Protein 4WJI (pdb70)

Organism: Rhizobium meliloti (strain 1021) (NCBI:txid266834)

Nearest PDB structures (foldseek):
  3ggp-assembly2_D  TM=9.131E-01  e=4.332E-26  Aquifex aeolicus
  2g5c-assembly1_A  TM=8.997E-01  e=2.942E-24  Aquifex aeolicus VF5
  3dzb-assembly1_B  TM=8.693E-01  e=2.334E-20  Streptococcus thermophilus LMG 18311
  3qsg-assembly1_A-2  TM=6.374E-01  e=1.693E-09  Alicyclobacillus acidocaldarius subsp. acidocaldarius DSM 446
  5uax-assembly1_C  TM=5.746E-01  e=1.594E-09  Homo sapiens

Sequence (288 aa):
AQQFQTIALIGIGLIGSSIARDIREKQLAGTIVVTTRSEATLKRAGELGLGDRYTLSAAEAVEGADLVVVSVPVGASGAVAAEIAAHLKPGAIVTDVGSTKGSVIAQQAPHLPKDVHFVPGHPIAGTEHSGPDAGFAGLFRGRWCILTPPAGTDEEAVARLRLFWETLGSVDEDPKHHDKVLAIVVSHLPHIIAYNIVGTADDLETVTESEVIKYSASGFRDFTRLLAASDPTWRDVCLHNKDAILELARFSEDLASSLQRAIRWGDGDKLFDLFTRTRAIRRSIVQAGQDT

Solvent-accessible surface area: 15033 Å² total

Radius of gyration: 21.21 Å; Cα contacts (8 Å, |Δi|>4): 482; chains: 1; bounding box: 57×45×58 Å

Secondary structure (DSSP, 8-state):
--SEEEEEEE--SHHHHHHHHHHHHHT-EEEEEEE-S-HHHHHHHHHHT--SEEES-HHHHTTT-SEEEE-S-GGGHHHHHHHHGGGPPTT-EEEE--S-SHHHHH---SS-TTSEE--EEE----S--SGGG--TTTTTT--EEE-PPTT--HHHHHHHHHHHHHTT--B--HHHHHHHHIIIIIHHHHHHHHHHHHHHT-SSS-HHHHHHTGGGTHHHHHHHTTS----HHHHHHSHHHHH--HHHHHHHHHHHHHHHTT-HHHHHHHHHHTHHHHHHHHHHT---

B-factor: mean 17.08, std 9.8, range [6.4, 84.71]

Structure (mmCIF, N/CA/C/O backbone):
data_4WJI
#
_entry.id   4WJI
#
_cell.length_a   76.409
_cell.length_b   68.891
_cell.length_c   51.097
_cell.angle_alpha   90.000
_cell.angle_beta   94.340
_cell.angle_gamma   90.000
#
_symmetry.space_group_name_H-M   'C 1 2 1'
#
loop_
_entity.id
_entity.type
_entity.pdbx_description
1 polymer 'Putative cyclohexadienyl dehydrogenase and ADH prephenate dehydrogenase'
2 non-polymer 'NADP NICOTINAMIDE-ADENINE-DINUCLEOTIDE PHOSPHATE'
3 non-polymer TYROSINE
4 non-polymer 'MAGNESIUM ION'
5 non-polymer 'CHLORIDE ION'
6 water water
#
loop_
_atom_site.group_PDB
_atom_site.id
_atom_site.type_symbol
_atom_site.label_atom_id
_atom_site.label_alt_id
_atom_site.label_comp_id
_atom_site.label_asym_id
_atom_site.label_entity_id
_atom_site.label_seq_id
_atom_site.pdbx_PDB_ins_code
_atom_site.Cartn_x
_atom_site.Cartn_y
_atom_site.Cartn_z
_atom_site.occupancy
_atom_site.B_iso_or_equiv
_atom_site.auth_seq_id
_atom_site.auth_comp_id
_atom_site.auth_asym_id
_atom_site.auth_atom_id
_atom_site.pdbx_PDB_model_num
ATOM 1 N N . ALA A 1 1 ? 10.473 -22.239 7.273 1.00 45.74 2 ALA A N 1
ATOM 2 C CA . ALA A 1 1 ? 10.883 -21.017 8.062 1.00 37.97 2 ALA A CA 1
ATOM 3 C C . ALA A 1 1 ? 10.773 -19.677 7.305 1.00 24.92 2 ALA A C 1
ATOM 4 O O . ALA A 1 1 ? 10.956 -18.614 7.894 1.00 26.45 2 ALA A O 1
ATOM 6 N N . GLN A 1 2 ? 10.481 -19.726 6.011 1.00 22.11 3 GLN A N 1
ATOM 7 C CA . GLN A 1 2 ? 10.514 -18.526 5.165 1.00 17.61 3 GLN A CA 1
ATOM 8 C C . GLN A 1 2 ? 9.550 -17.411 5.565 1.00 16.28 3 GLN A C 1
ATOM 9 O O . GLN A 1 2 ? 8.359 -17.669 5.759 1.00 22.57 3 GLN A O 1
ATOM 15 N N . GLN A 1 3 ? 10.075 -16.184 5.652 1.00 12.63 4 GLN A N 1
ATOM 16 C CA . GLN A 1 3 ? 9.278 -14.974 5.916 1.00 13.47 4 GLN A CA 1
ATOM 17 C C . GLN A 1 3 ? 9.110 -14.094 4.687 1.00 11.71 4 GLN A C 1
ATOM 18 O O . GLN A 1 3 ? 8.187 -13.297 4.620 1.00 14.59 4 GLN A O 1
ATOM 24 N N . PHE A 1 4 ? 10.016 -14.229 3.718 1.00 10.72 5 PHE A N 1
ATOM 25 C CA . PHE A 1 4 ? 9.945 -13.434 2.500 1.00 11.33 5 PHE A CA 1
ATOM 26 C C . PHE A 1 4 ? 10.348 -14.326 1.354 1.00 10.90 5 PHE A C 1
ATOM 27 O O . PHE A 1 4 ? 11.321 -15.055 1.455 1.00 12.03 5 PHE A O 1
ATOM 35 N N . GLN A 1 5 ? 9.668 -14.237 0.212 1.00 10.15 6 GLN A N 1
ATOM 36 C CA . GLN A 1 5 ? 10.064 -15.088 -0.915 1.00 10.26 6 GLN A CA 1
ATOM 37 C C . GLN A 1 5 ? 11.404 -14.626 -1.457 1.00 9.33 6 GLN A C 1
ATOM 38 O O . GLN A 1 5 ? 12.261 -15.451 -1.727 1.00 11.64 6 GLN A O 1
ATOM 44 N N . THR A 1 6 ? 11.615 -13.313 -1.599 1.00 9.82 7 THR A N 1
ATOM 45 C CA . THR A 1 6 ? 12.874 -12.801 -2.120 1.00 9.83 7 THR A CA 1
ATOM 46 C C . THR A 1 6 ? 13.302 -11.587 -1.277 1.00 8.86 7 THR A C 1
ATOM 47 O O . THR A 1 6 ? 12.509 -10.655 -1.049 1.00 9.65 7 THR A O 1
ATOM 51 N N . ILE A 1 7 ? 14.533 -11.640 -0.780 1.00 8.27 8 ILE A N 1
ATOM 52 C CA . ILE A 1 7 ? 15.159 -10.546 -0.047 1.00 7.74 8 ILE A CA 1
ATOM 53 C C . ILE A 1 7 ? 16.338 -10.055 -0.856 1.00 8.52 8 ILE A C 1
ATOM 54 O O . ILE A 1 7 ? 17.212 -10.849 -1.177 1.00 9.98 8 ILE A O 1
ATOM 59 N N . ALA A 1 8 ? 16.337 -8.741 -1.177 1.00 8.10 9 ALA A N 1
ATOM 60 C CA . ALA A 1 8 ? 17.457 -8.120 -1.878 1.00 7.62 9 ALA A CA 1
ATOM 61 C C . ALA A 1 8 ? 18.280 -7.313 -0.876 1.00 8.08 9 ALA A C 1
ATOM 62 O O . ALA A 1 8 ? 17.732 -6.468 -0.133 1.00 9.30 9 ALA A O 1
ATOM 64 N N . LEU A 1 9 ? 19.592 -7.591 -0.850 1.00 6.83 10 LEU A N 1
ATOM 65 C CA . LEU A 1 9 ? 20.514 -6.904 0.056 1.00 7.57 10 LEU A CA 1
ATOM 66 C C . LEU A 1 9 ? 21.334 -5.973 -0.776 1.00 8.10 10 LEU A C 1
ATOM 67 O O . LEU A 1 9 ? 22.110 -6.417 -1.630 1.00 9.60 10 LEU A O 1
ATOM 72 N N . ILE A 1 10 ? 21.143 -4.670 -0.540 1.00 7.09 11 ILE A N 1
ATOM 73 C CA . ILE A 1 10 ? 21.932 -3.648 -1.259 1.00 6.40 11 ILE A CA 1
ATOM 74 C C . ILE A 1 10 ? 22.996 -3.141 -0.294 1.00 8.16 11 ILE A C 1
ATOM 75 O O . ILE A 1 10 ? 22.685 -2.446 0.688 1.00 9.29 11 ILE A O 1
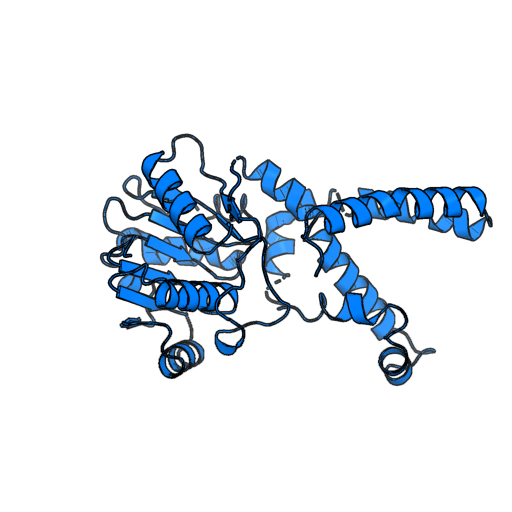ATOM 80 N N . GLY A 1 11 ? 24.250 -3.522 -0.540 1.00 8.76 12 GLY A N 1
ATOM 81 C CA . GLY A 1 11 ? 25.302 -3.334 0.438 1.00 8.22 12 GLY A CA 1
ATOM 82 C C . GLY A 1 11 ? 25.533 -4.642 1.200 1.00 9.32 12 GLY A C 1
ATOM 83 O O . GLY A 1 11 ? 24.584 -5.264 1.686 1.00 9.39 12 GLY A O 1
ATOM 84 N N . ILE A 1 12 ? 26.779 -5.073 1.262 1.00 8.81 13 ILE A N 1
ATOM 85 C CA . ILE A 1 12 ? 27.120 -6.404 1.739 1.00 8.92 13 ILE A CA 1
ATOM 86 C C . ILE A 1 12 ? 28.412 -6.345 2.563 1.00 9.39 13 ILE A C 1
ATOM 87 O O . ILE A 1 12 ? 29.219 -7.267 2.564 1.00 10.45 13 ILE A O 1
ATOM 92 N N . GLY A 1 13 ? 28.564 -5.266 3.344 1.00 8.40 14 GLY A N 1
ATOM 93 C CA . GLY A 1 13 ? 29.661 -5.167 4.271 1.00 8.90 14 GLY A CA 1
ATOM 94 C C . GLY A 1 13 ? 29.340 -5.830 5.619 1.00 9.21 14 GLY A C 1
ATOM 95 O O . GLY A 1 13 ? 28.665 -6.859 5.674 1.00 9.29 14 GLY A O 1
ATOM 96 N N . LEU A 1 14 ? 29.807 -5.219 6.716 1.00 8.10 15 LEU A N 1
ATOM 97 C CA . LEU A 1 14 ? 29.594 -5.841 8.030 1.00 8.15 15 LEU A CA 1
ATOM 98 C C . LEU A 1 14 ? 28.120 -6.163 8.261 1.00 8.92 15 LEU A C 1
ATOM 99 O O . LEU A 1 14 ? 27.738 -7.290 8.627 1.00 8.79 15 LEU A O 1
ATOM 104 N N . ILE A 1 15 ? 27.288 -5.136 8.124 1.00 8.15 16 ILE A N 1
ATOM 105 C CA . ILE A 1 15 ? 25.858 -5.317 8.473 1.00 7.96 16 ILE A CA 1
ATOM 106 C C . ILE A 1 15 ? 25.114 -6.138 7.437 1.00 8.57 16 ILE A C 1
ATOM 107 O O . ILE A 1 15 ? 24.426 -7.092 7.779 1.00 8.63 16 ILE A O 1
ATOM 112 N N . GLY A 1 16 ? 25.240 -5.740 6.182 1.00 8.08 17 GLY A N 1
ATOM 113 C CA . GLY A 1 16 ? 24.559 -6.514 5.141 1.00 7.22 17 GLY A CA 1
ATOM 114 C C . GLY A 1 16 ? 24.965 -7.977 5.089 1.00 7.25 17 GLY A C 1
ATOM 115 O O . GLY A 1 16 ? 24.107 -8.882 4.921 1.00 8.19 17 GLY A O 1
ATOM 116 N N . SER A 1 17 ? 26.250 -8.242 5.277 1.00 7.11 18 SER A N 1
ATOM 117 C CA . SER A 1 17 ? 26.706 -9.640 5.245 1.00 6.91 18 SER A CA 1
ATOM 118 C C . SER A 1 17 ? 26.329 -10.442 6.497 1.00 7.72 18 SER A C 1
ATOM 119 O O . SER A 1 17 ? 26.231 -11.681 6.448 1.00 8.31 18 SER A O 1
ATOM 122 N N . SER A 1 18 ? 26.203 -9.753 7.632 1.00 8.06 19 SER A N 1
ATOM 123 C CA . SER A 1 18 ? 25.735 -10.393 8.849 1.00 7.74 19 SER A CA 1
ATOM 124 C C . SER A 1 18 ? 24.258 -10.774 8.695 1.00 7.58 19 SER A C 1
ATOM 125 O O . SER A 1 18 ? 23.816 -11.877 9.077 1.00 8.76 19 SER A O 1
ATOM 128 N N . ILE A 1 19 ? 23.494 -9.861 8.100 1.00 8.04 20 ILE A N 1
ATOM 129 C CA . ILE A 1 19 ? 22.074 -10.148 7.794 1.00 7.45 20 ILE A CA 1
ATOM 130 C C . ILE A 1 19 ? 21.991 -11.322 6.812 1.00 7.91 20 ILE A C 1
ATOM 131 O O . ILE A 1 19 ? 21.227 -12.261 7.019 1.00 9.13 20 ILE A O 1
ATOM 136 N N . ALA A 1 20 ? 22.816 -11.307 5.781 1.00 8.58 21 ALA A N 1
ATOM 137 C CA . ALA A 1 20 ? 22.815 -12.422 4.835 1.00 7.73 21 ALA A CA 1
ATOM 138 C C . ALA A 1 20 ? 23.067 -13.783 5.510 1.00 8.53 21 ALA A C 1
ATOM 139 O O . ALA A 1 20 ? 22.372 -14.749 5.242 1.00 9.22 21 ALA A O 1
ATOM 141 N N . ARG A 1 21 ? 24.044 -13.825 6.417 1.00 9.27 22 ARG A N 1
ATOM 142 C CA . ARG A 1 21 ? 24.387 -15.070 7.083 1.00 8.73 22 ARG A CA 1
ATOM 143 C C . ARG A 1 21 ? 23.242 -15.523 7.988 1.00 9.55 22 ARG A C 1
ATOM 144 O O . ARG A 1 21 ? 22.956 -16.726 8.042 1.00 11.46 22 ARG A O 1
ATOM 152 N N . ASP A 1 22 ? 22.598 -14.597 8.676 1.00 9.33 23 ASP A N 1
ATOM 153 C CA . ASP A 1 22 ? 21.461 -14.954 9.522 1.00 10.44 23 ASP A CA 1
ATOM 154 C C . ASP A 1 22 ? 20.253 -15.458 8.711 1.00 10.89 23 ASP A C 1
ATOM 155 O O . ASP A 1 22 ? 19.562 -16.409 9.137 1.00 12.53 23 ASP A O 1
ATOM 160 N N . ILE A 1 23 ? 19.976 -14.813 7.578 1.00 10.47 24 ILE A N 1
ATOM 161 C CA . ILE A 1 23 ? 18.911 -15.268 6.707 1.00 10.38 24 ILE A CA 1
ATOM 162 C C . ILE A 1 23 ? 19.174 -16.691 6.275 1.00 11.68 24 ILE A C 1
ATOM 163 O O . ILE A 1 23 ? 18.252 -17.519 6.301 1.00 14.63 24 ILE A O 1
ATOM 168 N N . ARG A 1 24 ? 20.401 -16.998 5.881 1.00 11.76 25 ARG A N 1
ATOM 169 C CA . ARG A 1 24 ? 20.752 -18.366 5.469 1.00 13.31 25 ARG A CA 1
ATOM 170 C C . ARG A 1 24 ? 20.607 -19.373 6.636 1.00 13.11 25 ARG A C 1
ATOM 171 O O . ARG A 1 24 ? 20.032 -20.426 6.453 1.00 18.63 25 ARG A O 1
ATOM 179 N N . GLU A 1 25 ? 21.086 -19.021 7.801 1.00 12.79 26 GLU A N 1
ATOM 180 C CA . GLU A 1 25 ? 21.034 -19.891 8.985 1.00 13.35 26 GLU A CA 1
ATOM 181 C C . GLU A 1 25 ? 19.607 -20.174 9.486 1.00 14.97 26 GLU A C 1
ATOM 182 O O . GLU A 1 25 ? 19.315 -21.267 9.923 1.00 20.89 26 GLU A O 1
ATOM 185 N N . LYS A 1 26 ? 18.735 -19.192 9.384 1.00 15.96 27 LYS A N 1
ATOM 186 C CA . LYS A 1 26 ? 17.352 -19.304 9.816 1.00 16.82 27 LYS A CA 1
ATOM 187 C C . LYS A 1 26 ? 16.373 -19.632 8.699 1.00 21.44 27 LYS A C 1
ATOM 188 O O . LYS A 1 26 ? 15.186 -19.736 8.968 1.00 23.28 27 LYS A O 1
ATOM 192 N N . GLN A 1 27 ? 16.862 -19.797 7.468 1.00 15.36 28 GLN A N 1
ATOM 193 C CA . GLN A 1 27 ? 16.046 -20.095 6.301 1.00 18.70 28 GLN A CA 1
ATOM 194 C C . GLN A 1 27 ? 14.910 -19.127 6.094 1.00 18.12 28 GLN A C 1
ATOM 195 O O . GLN A 1 27 ? 13.801 -19.530 5.831 1.00 18.95 28 GLN A O 1
ATOM 201 N N . LEU A 1 28 ? 15.205 -17.831 6.189 1.00 12.94 29 LEU A N 1
ATOM 202 C CA . LEU A 1 28 ? 14.171 -16.839 6.182 1.00 14.44 29 LEU A CA 1
ATOM 203 C C . LEU A 1 28 ? 13.743 -16.374 4.806 1.00 13.02 29 LEU A C 1
ATOM 204 O O . LEU A 1 28 ? 12.744 -15.735 4.700 1.00 13.61 29 LEU A O 1
ATOM 209 N N . ALA A 1 29 ? 14.515 -16.685 3.782 1.00 11.54 30 ALA A N 1
ATOM 210 C CA . ALA A 1 29 ? 14.217 -16.238 2.413 1.00 10.79 30 ALA A CA 1
ATOM 211 C C . ALA A 1 29 ? 14.121 -17.398 1.447 1.00 12.74 30 ALA A C 1
ATOM 212 O O . ALA A 1 29 ? 14.891 -18.351 1.526 1.00 14.42 30 ALA A O 1
ATOM 214 N N . GLY A 1 30 ? 13.206 -17.296 0.498 1.00 10.25 31 GLY A N 1
ATOM 215 C CA . GLY A 1 30 ? 13.258 -18.201 -0.630 1.00 11.90 31 GLY A CA 1
ATOM 216 C C . GLY A 1 30 ? 14.556 -18.017 -1.415 1.00 12.93 31 GLY A C 1
ATOM 217 O O . GLY A 1 30 ? 15.254 -18.970 -1.718 1.00 14.25 31 GLY A O 1
ATOM 218 N N . THR A 1 31 ? 14.854 -16.765 -1.747 1.00 12.33 32 THR A N 1
ATOM 219 C CA . THR A 1 31 ? 16.023 -16.364 -2.559 1.00 12.09 32 THR A CA 1
ATOM 220 C C . THR A 1 31 ? 16.636 -15.138 -1.900 1.00 12.31 32 THR A C 1
ATOM 221 O O . THR A 1 31 ? 15.909 -14.175 -1.564 1.00 12.58 32 THR A O 1
ATOM 225 N N . ILE A 1 32 ? 17.965 -15.147 -1.805 1.00 11.17 33 ILE A N 1
ATOM 226 C CA . ILE A 1 32 ? 18.714 -13.977 -1.392 1.00 9.89 33 ILE A CA 1
ATOM 227 C C . ILE A 1 32 ? 19.418 -13.391 -2.613 1.00 9.61 33 ILE A C 1
ATOM 228 O O . ILE A 1 32 ? 20.141 -14.099 -3.326 1.00 11.72 33 ILE A O 1
ATOM 233 N N . VAL A 1 33 ? 19.146 -12.102 -2.891 1.00 8.91 34 VAL A N 1
ATOM 234 C CA . VAL A 1 33 ? 19.809 -11.409 -3.993 1.00 8.69 34 VAL A CA 1
ATOM 235 C C . VAL A 1 33 ? 20.791 -10.451 -3.383 1.00 8.43 34 VAL A C 1
ATOM 236 O O . VAL A 1 33 ? 20.404 -9.661 -2.524 1.00 12.13 34 VAL A O 1
ATOM 240 N N . VAL A 1 34 ? 22.039 -10.476 -3.849 1.00 8.62 35 VAL A N 1
ATOM 241 C CA . VAL A 1 34 ? 23.096 -9.597 -3.320 1.00 9.94 35 VAL A CA 1
ATOM 242 C C . VAL A 1 34 ? 23.550 -8.634 -4.399 1.00 10.25 35 VAL A C 1
ATOM 243 O O . VAL A 1 34 ? 23.862 -9.049 -5.555 1.00 10.40 35 VAL A O 1
ATOM 247 N N . THR A 1 35 ? 23.620 -7.365 -4.010 1.00 9.35 36 THR A N 1
ATOM 248 C CA . THR A 1 35 ? 24.226 -6.357 -4.856 1.00 9.23 36 THR A CA 1
ATOM 249 C C . THR A 1 35 ? 25.118 -5.455 -4.034 1.00 10.89 36 THR A C 1
ATOM 250 O O . THR A 1 35 ? 24.868 -5.236 -2.838 1.00 10.59 36 THR A O 1
ATOM 254 N N . THR A 1 36 ? 26.166 -4.954 -4.677 1.00 10.38 37 THR A N 1
ATOM 255 C CA . THR A 1 36 ? 27.064 -3.983 -4.081 1.00 11.77 37 THR A CA 1
ATOM 256 C C . THR A 1 36 ? 27.699 -3.215 -5.238 1.00 15.05 37 THR A C 1
ATOM 257 O O . THR A 1 36 ? 27.661 -3.703 -6.397 1.00 15.37 37 THR A O 1
ATOM 261 N N . ARG A 1 37 ? 28.306 -2.064 -4.950 1.00 16.22 38 ARG A N 1
ATOM 262 C CA . ARG A 1 37 ? 28.718 -1.254 -6.085 1.00 20.47 38 ARG A CA 1
ATOM 263 C C . ARG A 1 37 ? 29.946 -1.797 -6.794 1.00 18.19 38 ARG A C 1
ATOM 264 O O . ARG A 1 37 ? 30.015 -1.702 -8.009 1.00 22.50 38 ARG A O 1
ATOM 272 N N . SER A 1 38 ? 30.885 -2.415 -6.069 1.00 15.13 39 SER A N 1
ATOM 273 C CA . SER A 1 38 ? 32.109 -2.847 -6.717 1.00 13.82 39 SER A CA 1
ATOM 274 C C . SER A 1 38 ? 32.175 -4.319 -7.104 1.00 15.91 39 SER A C 1
ATOM 275 O O . SER A 1 38 ? 31.637 -5.199 -6.412 1.00 15.59 39 SER A O 1
ATOM 278 N N . GLU A 1 39 ? 32.900 -4.590 -8.206 1.00 17.43 40 GLU A N 1
ATOM 279 C CA . GLU A 1 39 ? 33.099 -5.971 -8.653 1.00 17.95 40 GLU A CA 1
ATOM 280 C C . GLU A 1 39 ? 33.877 -6.751 -7.576 1.00 18.69 40 GLU A C 1
ATOM 281 O O . GLU A 1 39 ? 33.589 -7.930 -7.308 1.00 17.48 40 GLU A O 1
ATOM 287 N N . ALA A 1 40 ? 34.849 -6.096 -6.940 1.00 17.44 41 ALA A N 1
ATOM 288 C CA . ALA A 1 40 ? 35.682 -6.778 -5.955 1.00 18.09 41 ALA A CA 1
ATOM 289 C C . ALA A 1 40 ? 34.836 -7.284 -4.773 1.00 14.81 41 ALA A C 1
ATOM 290 O O . ALA A 1 40 ? 34.949 -8.443 -4.327 1.00 15.52 41 ALA A O 1
ATOM 292 N N . THR A 1 41 ? 33.970 -6.416 -4.256 1.00 12.57 42 THR A N 1
ATOM 293 C CA . THR A 1 41 ? 33.155 -6.838 -3.120 1.00 12.33 42 THR A CA 1
ATOM 294 C C . THR A 1 41 ? 32.133 -7.862 -3.542 1.00 11.09 42 THR A C 1
ATOM 295 O O . THR A 1 41 ? 31.854 -8.798 -2.814 1.00 13.10 42 THR A O 1
ATOM 299 N N . LEU A 1 42 ? 31.589 -7.712 -4.737 1.00 13.36 43 LEU A N 1
ATOM 300 C CA . LEU A 1 42 ? 30.599 -8.697 -5.194 1.00 13.34 43 LEU A CA 1
ATOM 301 C C . LEU A 1 42 ? 31.228 -10.091 -5.354 1.00 13.42 43 LEU A C 1
ATOM 302 O O . LEU A 1 42 ? 30.593 -11.092 -4.999 1.00 14.45 43 LEU A O 1
ATOM 307 N N . LYS A 1 43 ? 32.455 -10.137 -5.878 1.00 13.92 44 LYS A N 1
ATOM 308 C CA . LYS A 1 43 ? 33.166 -11.389 -6.014 1.00 16.16 44 LYS A CA 1
ATOM 309 C C . LYS A 1 43 ? 33.414 -12.047 -4.659 1.00 15.47 44 LYS A C 1
ATOM 310 O O . LYS A 1 43 ? 33.279 -13.258 -4.519 1.00 16.66 44 LYS A O 1
ATOM 314 N N . ARG A 1 44 ? 33.811 -11.248 -3.674 1.00 13.82 45 ARG A N 1
ATOM 315 C CA . ARG A 1 44 ? 34.010 -11.774 -2.346 1.00 15.61 45 ARG A CA 1
ATOM 316 C C . ARG A 1 44 ? 32.723 -12.343 -1.807 1.00 15.12 45 ARG A C 1
ATOM 317 O O . ARG A 1 44 ? 32.724 -13.415 -1.195 1.00 15.03 45 ARG A O 1
ATOM 325 N N . ALA A 1 45 ? 31.626 -11.612 -1.959 1.00 14.12 46 ALA A N 1
ATOM 326 C CA . ALA A 1 45 ? 30.341 -12.126 -1.481 1.00 13.71 46 ALA A CA 1
ATOM 327 C C . ALA A 1 45 ? 30.009 -13.441 -2.155 1.00 14.60 46 ALA A C 1
ATOM 328 O O . ALA A 1 45 ? 29.536 -14.349 -1.498 1.00 15.29 46 ALA A O 1
ATOM 330 N N . GLY A 1 46 ? 30.349 -13.589 -3.426 1.00 13.75 47 GLY A N 1
ATOM 331 C CA . GLY A 1 46 ? 30.097 -14.846 -4.142 1.00 14.67 47 GLY A CA 1
ATOM 332 C C . GLY A 1 46 ? 30.941 -16.009 -3.636 1.00 15.13 47 GLY A C 1
ATOM 333 O O . GLY A 1 46 ? 30.430 -17.134 -3.441 1.00 18.17 47 GLY A O 1
ATOM 334 N N . GLU A 1 47 ? 32.215 -15.740 -3.358 1.00 16.19 48 GLU A N 1
ATOM 335 C CA . GLU A 1 47 ? 33.112 -16.771 -2.832 1.00 16.26 48 GLU A CA 1
ATOM 336 C C . GLU A 1 47 ? 32.671 -17.207 -1.439 1.00 17.13 48 GLU A C 1
ATOM 337 O O . GLU A 1 47 ? 32.814 -18.368 -1.086 1.00 20.25 48 GLU A O 1
ATOM 343 N N . LEU A 1 48 ? 32.106 -16.274 -0.665 1.00 14.84 49 LEU A N 1
ATOM 344 C CA . LEU A 1 48 ? 31.594 -16.556 0.668 1.00 14.14 49 LEU A CA 1
ATOM 345 C C . LEU A 1 48 ? 30.196 -17.242 0.640 1.00 15.02 49 LEU A C 1
ATOM 346 O O . LEU A 1 48 ? 29.724 -17.695 1.678 1.00 19.90 49 LEU A O 1
ATOM 351 N N . GLY A 1 49 ? 29.551 -17.285 -0.515 1.00 14.35 50 GLY A N 1
ATOM 352 C CA . GLY A 1 49 ? 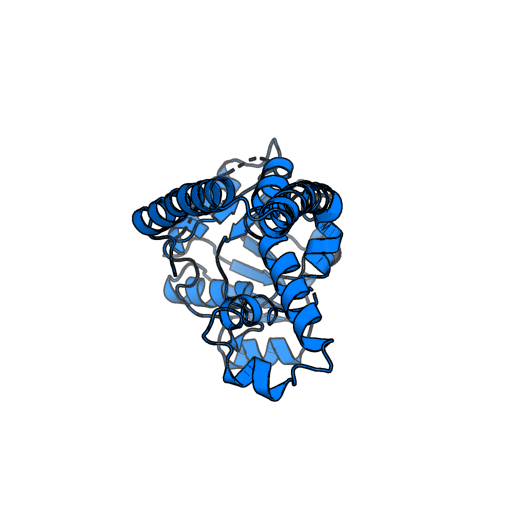28.219 -17.878 -0.635 1.00 17.69 50 GLY A CA 1
ATOM 353 C C . GLY A 1 49 ? 27.104 -17.110 0.060 1.00 15.84 50 GLY A C 1
ATOM 354 O O . GLY A 1 49 ? 26.202 -17.702 0.643 1.00 17.95 50 GLY A O 1
ATOM 355 N N . LEU A 1 50 ? 27.198 -15.780 0.046 1.00 11.82 51 LEU A N 1
ATOM 356 C CA . LEU A 1 50 ? 26.262 -14.958 0.796 1.00 10.75 51 LEU A CA 1
ATOM 357 C C . LEU A 1 50 ? 24.887 -14.822 0.132 1.00 11.57 51 LEU A C 1
ATOM 358 O O . LEU A 1 50 ? 23.905 -14.544 0.818 1.00 13.62 51 LEU A O 1
ATOM 363 N N . GLY A 1 51 ? 24.842 -15.006 -1.179 1.00 11.59 52 GLY A N 1
ATOM 364 C CA . GLY A 1 51 ? 23.592 -14.905 -1.935 1.00 12.20 52 GLY A CA 1
ATOM 365 C C . GLY A 1 51 ? 23.297 -16.084 -2.806 1.00 12.57 52 GLY A C 1
ATOM 366 O O . GLY A 1 51 ? 24.099 -17.028 -2.893 1.00 15.35 52 GLY A O 1
ATOM 367 N N . ASP A 1 52 ? 22.119 -16.025 -3.412 1.00 11.84 53 ASP A N 1
ATOM 368 C CA . ASP A 1 52 ? 21.713 -16.994 -4.429 1.00 12.78 53 ASP A CA 1
ATOM 369 C C . ASP A 1 52 ? 21.843 -16.390 -5.811 1.00 14.74 53 ASP A C 1
ATOM 370 O O . ASP A 1 52 ? 22.192 -17.089 -6.767 1.00 18.29 53 ASP A O 1
ATOM 375 N N . ARG A 1 53 ? 21.592 -15.093 -5.916 1.00 13.61 54 ARG A N 1
ATOM 376 C CA . ARG A 1 53 ? 21.729 -14.357 -7.163 1.00 14.81 54 ARG A CA 1
ATOM 377 C C . ARG A 1 53 ? 22.562 -13.123 -6.863 1.00 12.09 54 ARG A C 1
ATOM 378 O O . ARG A 1 53 ? 22.470 -12.560 -5.804 1.00 13.05 54 ARG A O 1
ATOM 382 N N . TYR A 1 54 ? 23.411 -12.729 -7.803 1.00 11.39 55 TYR A N 1
ATOM 383 C CA . TYR A 1 54 ? 24.280 -11.585 -7.623 1.00 11.89 55 TYR A CA 1
ATOM 384 C C . TYR A 1 54 ? 24.207 -10.629 -8.790 1.00 14.14 55 TYR A C 1
ATOM 385 O O . TYR A 1 54 ? 24.099 -11.072 -9.918 1.00 16.17 55 TYR A O 1
ATOM 394 N N . THR A 1 55 ? 24.304 -9.337 -8.531 1.00 11.09 56 THR A N 1
ATOM 395 C CA . THR A 1 55 ? 24.328 -8.347 -9.609 1.00 12.86 56 THR A CA 1
ATOM 396 C C . THR A 1 55 ? 24.979 -7.092 -9.191 1.00 12.22 56 THR A C 1
ATOM 397 O O . THR A 1 55 ? 24.968 -6.745 -8.008 1.00 12.41 56 THR A O 1
ATOM 401 N N . LEU A 1 56 ? 25.589 -6.408 -10.156 1.00 11.76 57 LEU A N 1
ATOM 402 C CA . LEU A 1 56 ? 26.123 -5.080 -9.939 1.00 12.77 57 LEU A CA 1
ATOM 403 C C . LEU A 1 56 ? 25.076 -3.965 -9.993 1.00 14.56 57 LEU A C 1
ATOM 404 O O . LEU A 1 56 ? 25.363 -2.817 -9.599 1.00 15.97 57 LEU A O 1
ATOM 409 N N . SER A 1 57 ? 23.876 -4.286 -10.460 1.00 14.63 58 SER A N 1
ATOM 410 C CA . SER A 1 57 ? 22.838 -3.317 -10.611 1.00 14.46 58 SER A CA 1
ATOM 411 C C . SER A 1 57 ? 21.833 -3.415 -9.493 1.00 14.71 58 SER A C 1
ATOM 412 O O . SER A 1 57 ? 21.076 -4.400 -9.421 1.00 14.48 58 SER A O 1
ATOM 415 N N . ALA A 1 58 ? 21.762 -2.383 -8.645 1.00 13.12 59 ALA A N 1
ATOM 416 C CA . ALA A 1 58 ? 20.714 -2.343 -7.618 1.00 11.10 59 ALA A CA 1
ATOM 417 C C . ALA A 1 58 ? 19.296 -2.329 -8.241 1.00 11.66 59 ALA A C 1
ATOM 418 O O . ALA A 1 58 ? 18.378 -2.938 -7.712 1.00 12.51 59 ALA A O 1
ATOM 420 N N . ALA A 1 59 ? 19.137 -1.657 -9.383 1.00 14.37 60 ALA A N 1
ATOM 421 C CA . ALA A 1 59 ? 17.854 -1.650 -10.066 1.00 13.13 60 ALA A CA 1
ATOM 422 C C . ALA A 1 59 ? 17.431 -3.082 -10.415 1.00 12.78 60 ALA A C 1
ATOM 423 O O . ALA A 1 59 ? 16.282 -3.471 -10.155 1.00 17.08 60 ALA A O 1
ATOM 425 N N . GLU A 1 60 ? 18.338 -3.862 -11.005 1.00 12.59 61 GLU A N 1
ATOM 426 C CA . GLU A 1 60 ? 18.024 -5.263 -11.296 1.00 14.43 61 GLU A CA 1
ATOM 427 C C . GLU A 1 60 ? 17.775 -6.080 -10.027 1.00 11.73 61 GLU A C 1
ATOM 428 O O . GLU A 1 60 ? 16.881 -6.934 -9.986 1.00 15.19 61 GLU A O 1
ATOM 434 N N . ALA A 1 61 ? 18.550 -5.796 -8.985 1.00 11.07 62 ALA A N 1
ATOM 435 C CA . ALA A 1 61 ? 18.475 -6.596 -7.756 1.00 12.19 62 ALA A CA 1
ATOM 436 C C . ALA A 1 61 ? 17.106 -6.586 -7.097 1.00 10.20 62 ALA A C 1
ATOM 437 O O . ALA A 1 61 ? 16.705 -7.580 -6.442 1.00 11.48 62 ALA A O 1
ATOM 439 N N . VAL A 1 62 ? 16.444 -5.440 -7.187 1.00 9.68 63 VAL A N 1
ATOM 440 C CA . VAL A 1 62 ? 15.169 -5.287 -6.516 1.00 9.59 63 VAL A CA 1
ATOM 441 C C . VAL A 1 62 ? 13.981 -5.817 -7.306 1.00 9.89 63 VAL A C 1
ATOM 442 O O . VAL A 1 62 ? 12.881 -5.855 -6.781 1.00 10.47 63 VAL A O 1
ATOM 446 N N . GLU A 1 63 ? 14.181 -6.226 -8.550 1.00 11.16 64 GLU A N 1
ATOM 447 C CA . GLU A 1 63 ? 13.048 -6.662 -9.378 1.00 11.10 64 GLU A CA 1
ATOM 448 C C . GLU A 1 63 ? 12.359 -7.883 -8.741 1.00 12.30 64 GLU A C 1
ATOM 449 O O . GLU A 1 63 ? 12.995 -8.888 -8.475 1.00 15.28 64 GLU A O 1
ATOM 455 N N . GLY A 1 64 ? 11.099 -7.727 -8.346 1.00 12.21 65 GLY A N 1
ATOM 456 C CA . GLY A 1 64 ? 10.362 -8.809 -7.678 1.00 14.91 65 GLY A CA 1
ATOM 457 C C . GLY A 1 64 ? 10.665 -9.081 -6.232 1.00 14.66 65 GLY A C 1
ATOM 458 O O . GLY A 1 64 ? 10.166 -10.032 -5.650 1.00 21.09 65 GLY A O 1
ATOM 459 N N . ALA A 1 65 ? 11.489 -8.240 -5.610 1.00 10.67 66 ALA A N 1
ATOM 460 C CA . ALA A 1 65 ? 11.870 -8.445 -4.211 1.00 10.33 66 ALA A CA 1
ATOM 461 C C . ALA A 1 65 ? 10.779 -8.003 -3.236 1.00 10.14 66 ALA A C 1
ATOM 462 O O . ALA A 1 65 ? 10.191 -6.934 -3.382 1.00 11.92 66 ALA A O 1
ATOM 464 N N . ASP A 1 66 ? 10.516 -8.841 -2.257 1.00 9.30 67 ASP A N 1
ATOM 465 C CA . ASP A 1 66 ? 9.519 -8.570 -1.228 1.00 8.94 67 ASP A CA 1
ATOM 466 C C . ASP A 1 66 ? 10.081 -7.682 -0.134 1.00 8.84 67 ASP A C 1
ATOM 467 O O . ASP A 1 66 ? 9.349 -6.846 0.426 1.00 10.50 67 ASP A O 1
ATOM 472 N N . LEU A 1 67 ? 11.377 -7.855 0.188 1.00 8.32 68 LEU A N 1
ATOM 473 C CA . LEU A 1 67 ? 12.073 -7.036 1.192 1.00 7.90 68 LEU A CA 1
ATOM 474 C C . LEU A 1 67 ? 13.400 -6.586 0.548 1.00 8.28 68 LEU A C 1
ATOM 475 O O . LEU A 1 67 ? 14.107 -7.399 -0.059 1.00 9.44 68 LEU A O 1
ATOM 480 N N . VAL A 1 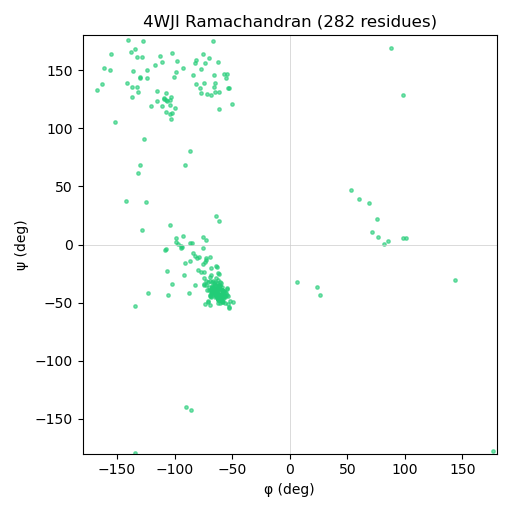68 ? 13.690 -5.280 0.653 1.00 8.08 69 VAL A N 1
ATOM 481 C CA . VAL A 1 68 ? 14.932 -4.688 0.184 1.00 7.93 69 VAL A CA 1
ATOM 482 C C . VAL A 1 68 ? 15.600 -4.043 1.379 1.00 7.67 69 VAL A C 1
ATOM 483 O O . VAL A 1 68 ? 14.985 -3.199 2.062 1.00 9.56 69 VAL A O 1
ATOM 487 N N . VAL A 1 69 ? 16.816 -4.516 1.706 1.00 7.04 70 VAL A N 1
ATOM 488 C CA . VAL A 1 69 ? 17.544 -3.986 2.869 1.00 7.51 70 VAL A CA 1
ATOM 489 C C . VAL A 1 69 ? 18.737 -3.213 2.340 1.00 7.78 70 VAL A C 1
ATOM 490 O O . VAL A 1 69 ? 19.633 -3.788 1.694 1.00 8.51 70 VAL A O 1
ATOM 494 N N . VAL A 1 70 ? 18.767 -1.924 2.663 1.00 8.31 71 VAL A N 1
ATOM 495 C CA . VAL A 1 70 ? 19.834 -1.028 2.224 1.00 7.37 71 VAL A CA 1
ATOM 496 C C . VAL A 1 70 ? 20.839 -0.862 3.391 1.00 9.62 71 VAL A C 1
ATOM 497 O O . VAL A 1 70 ? 20.460 -0.367 4.448 1.00 9.11 71 VAL A O 1
ATOM 501 N N . SER A 1 71 ? 22.081 -1.295 3.174 1.00 7.69 72 SER A N 1
ATOM 502 C CA . SER A 1 71 ? 23.165 -1.305 4.191 1.00 8.19 72 SER A CA 1
ATOM 503 C C . SER A 1 71 ? 24.424 -0.658 3.623 1.00 9.12 72 SER A C 1
ATOM 504 O O . SER A 1 71 ? 25.427 -1.303 3.402 1.00 9.99 72 SER A O 1
ATOM 507 N N . VAL A 1 72 ? 24.334 0.646 3.403 1.00 9.52 73 VAL A N 1
ATOM 508 C CA . VAL A 1 72 ? 25.394 1.479 2.805 1.00 8.66 73 VAL A CA 1
ATOM 509 C C . VAL A 1 72 ? 25.654 2.693 3.713 1.00 8.58 73 VAL A C 1
ATOM 510 O O . VAL A 1 72 ? 24.813 3.023 4.553 1.00 9.86 73 VA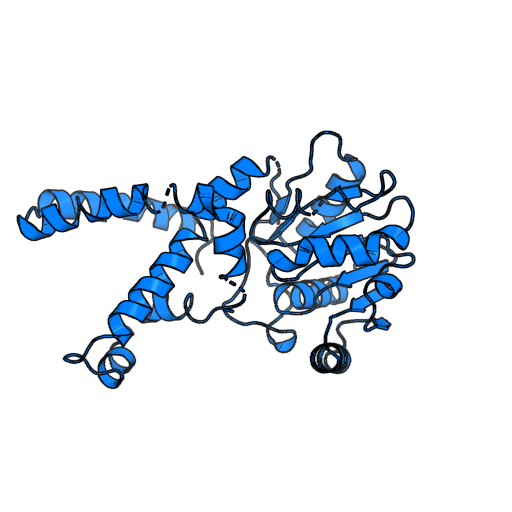L A O 1
ATOM 514 N N . PRO A 1 73 ? 26.799 3.373 3.574 1.00 9.46 74 PRO A N 1
ATOM 515 C CA . PRO A 1 73 ? 26.998 4.587 4.377 1.00 8.88 74 PRO A CA 1
ATOM 516 C C . PRO A 1 73 ? 25.848 5.579 4.157 1.00 7.94 74 PRO A C 1
ATOM 517 O O . PRO A 1 73 ? 25.287 5.658 3.042 1.00 9.50 74 PRO A O 1
ATOM 521 N N . VAL A 1 74 ? 25.457 6.276 5.234 1.00 8.60 75 VAL A N 1
ATOM 522 C CA . VAL A 1 74 ? 24.190 6.996 5.152 1.00 8.80 75 VAL A CA 1
ATOM 523 C C . VAL A 1 74 ? 24.134 8.073 4.086 1.00 10.16 75 VAL A C 1
ATOM 524 O O . VAL A 1 74 ? 23.041 8.406 3.577 1.00 12.61 75 VAL A O 1
ATOM 528 N N . GLY A 1 75 ? 25.274 8.619 3.712 1.00 9.11 76 GLY A N 1
ATOM 529 C CA . GLY A 1 75 ? 25.272 9.626 2.659 1.00 12.16 76 GLY A CA 1
ATOM 530 C C . GLY A 1 75 ? 24.948 9.103 1.278 1.00 11.32 76 GLY A C 1
ATOM 531 O O . GLY A 1 75 ? 24.694 9.889 0.358 1.00 12.77 76 GLY A O 1
ATOM 532 N N . ALA A 1 76 ? 24.928 7.782 1.125 1.00 9.64 77 ALA A N 1
ATOM 533 C CA . ALA A 1 76 ? 24.590 7.112 -0.150 1.00 9.36 77 ALA A CA 1
ATOM 534 C C . ALA A 1 76 ? 23.122 6.719 -0.276 1.00 10.20 77 ALA A C 1
ATOM 535 O O . ALA A 1 76 ? 22.684 6.186 -1.304 1.00 11.82 77 ALA A O 1
ATOM 537 N N . SER A 1 77 ? 22.358 6.960 0.781 1.00 10.45 78 SER A N 1
ATOM 538 C CA . SER A 1 77 ? 20.995 6.463 0.835 1.00 12.24 78 SER A CA 1
ATOM 539 C C . SER A 1 77 ? 20.120 6.993 -0.293 1.00 10.11 78 SER A C 1
ATOM 540 O O . SER A 1 77 ? 19.318 6.233 -0.912 1.00 11.18 78 SER A O 1
ATOM 543 N N . GLY A 1 78 ? 20.208 8.288 -0.527 1.00 12.30 79 GLY A N 1
ATOM 544 C CA . GLY A 1 78 ? 19.398 8.903 -1.583 1.00 12.79 79 GLY A CA 1
ATOM 545 C C . GLY A 1 78 ? 19.702 8.357 -2.945 1.00 11.77 79 GLY A C 1
ATOM 546 O O . GLY A 1 78 ? 18.784 8.142 -3.748 1.00 12.61 79 GLY A O 1
ATOM 547 N N . ALA A 1 79 ? 20.985 8.182 -3.243 1.00 11.38 80 ALA A N 1
ATOM 548 C CA . ALA A 1 79 ? 21.368 7.675 -4.549 1.00 12.30 80 ALA A CA 1
ATOM 549 C C . ALA A 1 79 ? 20.818 6.256 -4.762 1.00 10.98 80 ALA A C 1
ATOM 550 O O . ALA A 1 79 ? 20.390 5.904 -5.847 1.00 12.41 80 ALA A O 1
ATOM 552 N N . VAL A 1 80 ? 20.862 5.435 -3.715 1.00 9.48 81 VAL A N 1
ATOM 553 C CA . VAL A 1 80 ? 20.262 4.104 -3.822 1.00 9.57 81 VAL A CA 1
ATOM 554 C C . VAL A 1 80 ? 18.761 4.168 -4.086 1.00 9.96 81 VAL A C 1
ATOM 555 O O . VAL A 1 80 ? 18.248 3.468 -4.957 1.00 10.41 81 VAL A O 1
ATOM 559 N N . ALA A 1 81 ? 18.048 4.998 -3.336 1.00 9.49 82 ALA A N 1
ATOM 560 C CA . ALA A 1 81 ? 16.601 5.123 -3.481 1.00 10.31 82 ALA A CA 1
ATOM 561 C C . ALA A 1 81 ? 16.288 5.583 -4.929 1.00 9.92 82 ALA A C 1
ATOM 562 O O . ALA A 1 81 ? 15.375 5.064 -5.542 1.00 10.61 82 ALA A O 1
ATOM 564 N N . ALA A 1 82 ? 17.039 6.538 -5.453 1.00 9.90 83 ALA A N 1
ATOM 565 C CA . ALA A 1 82 ? 16.782 7.031 -6.783 1.00 11.19 83 ALA A CA 1
ATOM 566 C C . ALA A 1 82 ? 16.982 5.916 -7.815 1.00 11.23 83 ALA A C 1
ATOM 567 O O . ALA A 1 82 ? 16.229 5.832 -8.789 1.00 14.75 83 ALA A O 1
ATOM 569 N N . GLU A 1 83 ? 17.998 5.066 -7.630 1.00 11.87 84 GLU A N 1
ATOM 570 C CA . GLU A 1 83 ? 18.298 4.023 -8.638 1.00 12.81 84 GLU A CA 1
ATOM 571 C C . GLU A 1 83 ? 17.251 2.922 -8.607 1.00 12.82 84 GLU A C 1
ATOM 572 O O . GLU A 1 83 ? 16.873 2.364 -9.635 1.00 14.93 84 GLU A O 1
ATOM 578 N N . ILE A 1 84 ? 16.733 2.597 -7.429 1.00 10.10 85 ILE A N 1
ATOM 579 C CA . ILE A 1 84 ? 15.810 1.432 -7.339 1.00 10.27 85 ILE A CA 1
ATOM 580 C C . ILE A 1 84 ? 14.324 1.773 -7.522 1.00 11.16 85 ILE A C 1
ATOM 581 O O . ILE A 1 84 ? 13.510 0.912 -7.767 1.00 11.17 85 ILE A O 1
ATOM 586 N N . ALA A 1 85 ? 13.976 3.060 -7.411 1.00 11.07 86 ALA A N 1
ATOM 587 C CA . ALA A 1 85 ? 12.583 3.450 -7.260 1.00 12.42 86 ALA A CA 1
ATOM 588 C C . ALA A 1 85 ? 11.655 2.850 -8.317 1.00 11.93 86 ALA A C 1
ATOM 589 O O . ALA A 1 85 ? 10.580 2.347 -7.984 1.00 13.33 86 ALA A O 1
ATOM 591 N N . ALA A 1 86 ? 12.067 2.972 -9.580 1.00 11.51 87 ALA A N 1
ATOM 592 C CA . ALA A 1 86 ? 11.240 2.563 -10.713 1.00 14.11 87 ALA A CA 1
ATOM 593 C C . ALA A 1 86 ? 11.108 1.048 -10.890 1.00 13.67 87 ALA A C 1
ATOM 594 O O . ALA A 1 86 ? 10.291 0.587 -11.689 1.00 17.09 87 ALA A O 1
ATOM 596 N N . HIS A 1 87 ? 11.927 0.311 -10.157 1.00 11.39 88 HIS A N 1
ATOM 597 C CA . HIS A 1 87 ? 12.062 -1.118 -10.296 1.00 11.10 88 HIS A CA 1
ATOM 598 C C . HIS A 1 87 ? 11.474 -1.929 -9.165 1.00 9.88 88 HIS A C 1
ATOM 599 O O . HIS A 1 87 ? 11.388 -3.166 -9.253 1.00 11.46 88 HIS A O 1
ATOM 606 N N . LEU A 1 88 ? 10.998 -1.252 -8.142 1.00 9.30 89 LEU A N 1
ATOM 607 C CA . LEU A 1 88 ? 10.347 -1.918 -7.019 1.00 9.57 89 LEU A CA 1
ATOM 608 C C . LEU A 1 88 ? 8.949 -2.408 -7.374 1.00 9.95 89 LEU A C 1
ATOM 609 O O . LEU A 1 88 ? 8.186 -1.677 -8.010 1.00 13.22 89 LEU A O 1
ATOM 614 N N . LYS A 1 89 ? 8.591 -3.602 -6.916 1.00 11.50 90 LYS A N 1
ATOM 615 C CA . LYS A 1 89 ? 7.235 -4.066 -7.201 1.00 13.35 90 LYS A CA 1
ATOM 616 C C . LYS A 1 89 ? 6.250 -3.456 -6.189 1.00 11.70 90 LYS A C 1
ATOM 617 O O . LYS A 1 89 ? 6.635 -3.078 -5.094 1.00 13.38 90 LYS A O 1
ATOM 623 N N . PRO A 1 90 ? 4.964 -3.360 -6.577 1.00 15.17 91 PRO A N 1
ATOM 624 C CA . PRO A 1 90 ? 3.963 -2.930 -5.620 1.00 15.39 91 PRO A CA 1
ATOM 625 C C . PRO A 1 90 ? 3.985 -3.761 -4.363 1.00 12.94 91 PRO A C 1
ATOM 626 O O . PRO A 1 90 ? 4.062 -5.008 -4.445 1.00 14.79 91 PRO A O 1
ATOM 630 N N . GLY A 1 91 ? 3.929 -3.076 -3.209 1.00 13.62 92 GLY A N 1
ATOM 631 C CA . GLY A 1 91 ? 3.886 -3.755 -1.904 1.00 14.05 92 GLY A CA 1
ATOM 632 C C . GLY A 1 91 ? 5.253 -4.206 -1.375 1.00 12.73 92 GLY A C 1
ATOM 633 O O . GLY A 1 91 ? 5.322 -4.807 -0.311 1.00 13.49 92 GLY A O 1
ATOM 634 N N . ALA A 1 92 ? 6.335 -3.941 -2.135 1.00 10.23 93 ALA A N 1
ATOM 635 C CA . ALA A 1 92 ? 7.687 -4.197 -1.602 1.00 9.76 93 ALA A CA 1
ATOM 636 C C . ALA A 1 92 ? 7.877 -3.413 -0.302 1.00 10.84 93 ALA A C 1
ATOM 637 O O . ALA A 1 92 ? 7.369 -2.287 -0.157 1.00 12.11 93 ALA A O 1
ATOM 639 N N . ILE A 1 93 ? 8.645 -3.997 0.614 1.00 10.80 94 ILE A N 1
ATOM 640 C CA . ILE A 1 93 ? 9.067 -3.296 1.828 1.00 10.58 94 ILE A CA 1
ATOM 641 C C . ILE A 1 93 ? 10.534 -2.909 1.639 1.00 10.00 94 ILE A C 1
ATOM 642 O O . ILE A 1 93 ? 11.377 -3.747 1.330 1.00 10.09 94 ILE A O 1
ATOM 647 N N . VAL A 1 94 ? 10.810 -1.609 1.791 1.00 9.31 95 VAL A N 1
ATOM 648 C CA . VAL A 1 94 ? 12.154 -1.084 1.733 1.00 8.63 95 VAL A CA 1
ATOM 649 C C . VAL A 1 94 ? 12.567 -0.659 3.119 1.00 7.93 95 VAL A C 1
ATOM 650 O O . VAL A 1 94 ? 11.846 0.090 3.786 1.00 9.75 95 VAL A O 1
ATOM 654 N N . THR A 1 95 ? 13.719 -1.170 3.581 1.00 8.50 96 THR A N 1
ATOM 655 C CA . THR A 1 95 ? 14.242 -0.819 4.901 1.00 8.63 96 THR A CA 1
ATOM 656 C C . THR A 1 95 ? 15.733 -0.515 4.768 1.00 8.56 96 THR A C 1
ATOM 657 O O . THR A 1 95 ? 16.356 -0.703 3.735 1.00 10.37 96 THR A O 1
ATOM 661 N N . ASP A 1 96 ? 16.266 0.043 5.807 1.00 11.56 97 ASP A N 1
ATOM 662 C CA . ASP A 1 96 ? 17.660 0.337 5.872 1.00 11.32 97 ASP A CA 1
ATOM 663 C C . ASP A 1 96 ? 18.164 0.031 7.254 1.00 14.20 97 ASP A C 1
ATOM 664 O O . ASP A 1 96 ? 17.446 -0.440 8.183 1.00 15.26 97 ASP A O 1
ATOM 669 N N . VAL A 1 97 ? 19.439 0.192 7.407 1.00 9.46 98 VAL A N 1
ATOM 670 C CA . VAL A 1 97 ? 20.086 -0.070 8.702 1.00 8.99 98 VAL A CA 1
ATOM 671 C C . VAL A 1 97 ? 20.956 1.114 9.181 1.00 9.01 98 VAL A C 1
ATOM 672 O O . VAL A 1 97 ? 21.785 0.955 10.062 1.00 10.40 98 VAL A O 1
ATOM 676 N N . GLY A 1 98 ? 20.824 2.268 8.551 1.00 8.55 99 GLY A N 1
ATOM 677 C CA . GLY A 1 98 ? 21.668 3.430 8.823 1.00 8.16 99 GLY A CA 1
ATOM 678 C C . GLY A 1 98 ? 21.723 3.896 10.274 1.00 8.50 99 GLY A C 1
ATOM 679 O O . GLY A 1 98 ? 20.738 3.815 11.035 1.00 10.33 99 GLY A O 1
ATOM 680 N N . SER A 1 99 ? 22.898 4.410 10.658 1.00 9.63 100 SER A N 1
ATOM 681 C CA . SER A 1 99 ? 23.162 4.887 11.983 1.00 11.21 100 SER A CA 1
ATOM 682 C C . SER A 1 99 ? 22.491 6.226 12.343 1.00 9.91 100 SER A C 1
ATOM 683 O O . SER A 1 99 ? 22.500 6.641 13.507 1.00 11.38 100 SER A O 1
ATOM 686 N N . THR A 1 100 ? 22.014 6.921 11.322 1.00 10.93 101 THR A N 1
ATOM 687 C CA . THR A 1 100 ? 21.151 8.093 11.404 1.00 10.46 101 THR A CA 1
ATOM 688 C C . THR A 1 100 ? 19.813 7.748 10.735 1.00 11.16 101 THR A C 1
ATOM 689 O O . THR A 1 100 ? 19.759 6.869 9.876 1.00 13.02 101 THR A O 1
ATOM 693 N N . LYS A 1 101 ? 18.737 8.428 11.133 1.00 9.37 102 LYS A N 1
ATOM 694 C CA . LYS A 1 101 ? 17.424 8.128 10.534 1.00 10.74 102 LYS A CA 1
ATOM 695 C C . LYS A 1 101 ? 16.742 9.336 9.876 1.00 10.23 102 LYS A C 1
ATOM 696 O O . LYS A 1 101 ? 16.097 9.200 8.857 1.00 11.94 102 LYS A O 1
ATOM 702 N N . GLY A 1 102 ? 16.801 10.517 10.504 1.00 10.36 103 GLY A N 1
ATOM 703 C CA . GLY A 1 102 ? 16.122 11.688 9.932 1.00 11.35 103 GLY A CA 1
ATOM 704 C C . GLY A 1 102 ? 16.608 11.980 8.537 1.00 10.03 103 GLY A C 1
ATOM 705 O O . GLY A 1 102 ? 15.819 12.241 7.605 1.00 11.88 103 GLY A O 1
ATOM 706 N N . SER A 1 103 ? 17.921 11.943 8.373 1.00 10.72 104 SER A N 1
ATOM 707 C CA . SER A 1 103 ? 18.539 12.193 7.085 1.00 11.77 104 SER A CA 1
ATOM 708 C C . SER A 1 103 ? 18.175 11.153 6.054 1.00 11.11 104 SER A C 1
ATOM 709 O O . SER A 1 103 ? 17.899 11.481 4.891 1.00 12.93 104 SER A O 1
ATOM 712 N N . VAL A 1 104 ? 18.194 9.894 6.477 1.00 10.74 105 VAL A N 1
ATOM 713 C CA . VAL A 1 104 ? 17.907 8.811 5.568 1.00 11.80 105 VAL A CA 1
ATOM 714 C C . VAL A 1 104 ? 16.478 8.923 5.062 1.00 10.31 105 VAL A C 1
ATOM 715 O O . VAL A 1 104 ? 16.211 8.763 3.846 1.00 11.17 105 VAL A O 1
ATOM 719 N N . ILE A 1 105 ? 15.534 9.181 5.960 1.00 10.03 106 ILE A N 1
ATOM 720 C CA . ILE A 1 105 ? 14.150 9.346 5.543 1.00 9.54 106 ILE A CA 1
ATOM 721 C C . ILE A 1 105 ? 14.011 10.518 4.536 1.00 9.91 106 ILE A C 1
ATOM 722 O O . ILE A 1 105 ? 13.371 10.373 3.493 1.00 10.48 106 ILE A O 1
ATOM 727 N N . ALA A 1 106 ? 14.614 11.645 4.853 1.00 9.72 107 ALA A N 1
ATOM 728 C CA . ALA A 1 106 ? 14.523 12.798 3.963 1.00 9.77 107 ALA A CA 1
ATOM 729 C C . ALA A 1 106 ? 15.124 12.569 2.589 1.00 10.70 107 ALA A C 1
ATOM 730 O O . ALA A 1 106 ? 14.631 13.128 1.597 1.00 11.45 107 ALA A O 1
ATOM 732 N N . GLN A 1 107 ? 16.199 11.800 2.540 1.00 10.21 108 GLN A N 1
ATOM 733 C CA A GLN A 1 107 ? 16.921 11.522 1.291 0.50 10.51 108 GLN A CA 1
ATOM 734 C CA B GLN A 1 107 ? 16.843 11.610 1.259 0.50 10.20 108 GLN A CA 1
ATOM 735 C C . GLN A 1 107 ? 16.225 10.469 0.446 1.00 11.04 108 GLN A C 1
ATOM 736 O O . GLN A 1 107 ? 16.291 10.524 -0.786 1.00 13.05 108 GLN A O 1
ATOM 755 N N . ALA A 1 109 ? 12.754 9.035 0.952 1.00 9.99 110 ALA A N 1
ATOM 756 C CA . ALA A 1 109 ? 11.318 9.063 0.737 1.00 10.62 110 ALA A CA 1
ATOM 757 C C . ALA A 1 109 ? 10.866 9.825 -0.517 1.00 11.59 110 ALA A C 1
ATOM 758 O O . ALA A 1 109 ? 9.931 9.356 -1.197 1.00 15.25 110 ALA A O 1
ATOM 760 N N . PRO A 1 110 ? 11.526 10.935 -0.893 1.00 11.46 111 PRO A N 1
ATOM 761 C CA . PRO A 1 110 ? 11.052 11.615 -2.094 1.00 12.92 111 PRO A CA 1
ATOM 762 C C . PRO A 1 110 ? 11.157 10.806 -3.382 1.00 13.25 111 PRO A C 1
ATOM 763 O O . PRO A 1 110 ? 10.480 11.115 -4.367 1.00 17.40 111 PRO A O 1
ATOM 767 N N . HIS A 1 111 ? 11.989 9.782 -3.386 1.00 12.88 112 HIS A N 1
ATOM 768 C CA . HIS A 1 111 ? 12.177 8.941 -4.573 1.00 12.52 112 HIS A CA 1
ATOM 769 C C . HIS A 1 111 ? 11.270 7.746 -4.595 1.00 13.97 112 HIS A C 1
ATOM 770 O O . HIS A 1 111 ? 10.982 7.219 -5.657 1.00 16.63 112 HIS A O 1
ATOM 777 N N . LEU A 1 112 ? 10.844 7.278 -3.418 1.00 13.88 113 LEU A N 1
ATOM 778 C CA . LEU A 1 112 ? 10.166 6.003 -3.364 1.00 15.45 113 LEU A CA 1
ATOM 779 C C . LEU A 1 112 ? 8.679 6.169 -3.746 1.00 16.77 113 LEU A C 1
ATOM 780 O O . LEU A 1 112 ? 8.005 7.145 -3.335 1.00 21.30 113 LEU A O 1
ATOM 785 N N . PRO A 1 113 ? 8.155 5.238 -4.544 1.00 16.61 114 PRO A N 1
ATOM 786 C CA . PRO A 1 113 ? 6.740 5.365 -4.958 1.00 17.58 114 PRO A CA 1
ATOM 787 C C . PRO A 1 113 ? 5.706 5.121 -3.823 1.00 16.19 114 PRO A C 1
ATOM 788 O O . PRO A 1 113 ? 6.029 4.487 -2.827 1.00 16.35 114 PRO A O 1
ATOM 792 N N . LYS A 1 114 ? 4.466 5.595 -4.018 1.00 17.86 115 LYS A N 1
ATOM 793 C CA . LYS A 1 114 ? 3.380 5.462 -3.028 1.00 18.18 115 LYS A CA 1
ATOM 794 C C . LYS A 1 114 ? 3.024 4.004 -2.752 1.00 16.40 115 LYS A C 1
ATOM 795 O O . LYS A 1 114 ? 2.466 3.694 -1.702 1.00 20.07 115 LYS A O 1
ATOM 797 N N . ASP A 1 115 ? 3.306 3.122 -3.714 1.00 15.84 116 ASP A N 1
ATOM 798 C CA . ASP A 1 115 ? 2.922 1.709 -3.578 1.00 16.28 116 ASP A CA 1
ATOM 799 C C . ASP A 1 115 ? 3.908 0.827 -2.845 1.00 14.09 116 ASP A C 1
ATOM 800 O O . ASP A 1 115 ? 3.687 -0.384 -2.732 1.00 15.75 116 ASP A O 1
ATOM 805 N N . VAL A 1 116 ? 5.006 1.395 -2.364 1.00 11.50 117 VAL A N 1
ATOM 806 C CA . VAL A 1 116 ? 5.934 0.593 -1.557 1.00 12.18 117 VAL A CA 1
ATOM 807 C C . VAL A 1 116 ? 5.910 1.060 -0.121 1.00 11.27 117 VAL A C 1
ATOM 808 O O . VAL A 1 116 ? 5.485 2.184 0.169 1.00 15.08 117 VAL A O 1
ATOM 812 N N . HIS A 1 117 ? 6.309 0.169 0.782 1.00 10.88 118 HIS A N 1
ATOM 813 C CA . HIS A 1 117 ? 6.315 0.472 2.212 1.00 11.87 118 HIS A CA 1
ATOM 814 C C . HIS A 1 117 ? 7.735 0.747 2.715 1.00 11.52 118 HIS A C 1
ATOM 815 O O . HIS A 1 117 ? 8.604 -0.120 2.700 1.00 15.25 118 HIS A O 1
ATOM 822 N N . PHE A 1 118 ? 7.957 1.923 3.242 1.00 9.66 119 PHE A N 1
ATOM 823 C CA . PHE A 1 118 ? 9.297 2.351 3.689 1.00 8.94 119 PHE A CA 1
ATOM 824 C C . PHE A 1 118 ? 9.331 2.283 5.203 1.00 9.28 119 PHE A C 1
ATOM 825 O O . PHE A 1 118 ? 8.650 3.099 5.867 1.00 11.79 119 PHE A O 1
ATOM 833 N N . VAL A 1 119 ? 10.118 1.356 5.748 1.00 9.55 120 VAL A N 1
ATOM 834 C CA . VAL A 1 119 ? 10.204 1.144 7.199 1.00 10.74 120 VAL A CA 1
ATOM 835 C C . VAL A 1 119 ? 11.655 1.208 7.618 1.00 11.02 120 VAL A C 1
ATOM 836 O O . VAL A 1 119 ? 12.352 0.211 7.548 1.00 11.73 120 VAL A O 1
ATOM 840 N N . PRO A 1 120 ? 12.131 2.385 7.978 1.00 11.29 121 PRO A N 1
ATOM 841 C CA . PRO A 1 120 ? 13.538 2.568 8.331 1.00 12.78 121 PRO A CA 1
ATOM 842 C C . PRO A 1 120 ? 13.907 1.818 9.607 1.00 13.21 121 PRO A C 1
ATOM 843 O O . PRO A 1 120 ? 13.113 1.722 10.483 1.00 11.72 121 PRO A O 1
ATOM 847 N N . GLY A 1 121 ? 15.120 1.311 9.680 1.00 12.18 122 GLY A N 1
ATOM 848 C CA . GLY A 1 121 ? 15.569 0.547 10.808 1.00 15.72 122 GLY A CA 1
ATOM 849 C C . GLY A 1 121 ? 16.988 0.945 11.190 1.00 13.59 122 GLY A C 1
ATOM 850 O O . GLY A 1 121 ? 17.711 1.660 10.469 1.00 13.57 122 GLY A O 1
ATOM 851 N N . HIS A 1 122 ? 17.341 0.509 12.373 1.00 8.92 123 HIS A N 1
ATOM 852 C CA . HIS A 1 122 ? 18.707 0.632 12.870 1.00 7.93 123 HIS A CA 1
ATOM 853 C C . HIS A 1 122 ? 19.043 -0.484 13.861 1.00 8.33 123 HIS A C 1
ATOM 854 O O . HIS A 1 122 ? 18.606 -0.417 14.964 1.00 8.80 123 HIS A O 1
ATOM 861 N N . PRO A 1 123 ? 19.845 -1.478 13.467 1.00 7.77 124 PRO A N 1
ATOM 862 C CA . PRO A 1 123 ? 20.268 -2.460 14.461 1.00 7.72 124 PRO A CA 1
ATOM 863 C C . PRO A 1 123 ? 21.386 -1.867 15.357 1.00 8.10 124 PRO A C 1
ATOM 864 O O . PRO A 1 123 ? 22.393 -1.367 14.859 1.00 8.59 124 PRO A O 1
ATOM 868 N N . ILE A 1 124 ? 21.200 -2.004 16.677 1.00 7.88 125 ILE A N 1
ATOM 869 C CA . ILE A 1 124 ? 22.123 -1.434 17.679 1.00 8.38 125 ILE A CA 1
ATOM 870 C C . ILE A 1 124 ? 23.157 -2.495 17.981 1.00 9.81 125 ILE A C 1
ATOM 871 O O . ILE A 1 124 ? 23.196 -3.065 19.061 1.00 11.01 125 ILE A O 1
ATOM 876 N N . ALA A 1 125 ? 24.006 -2.774 16.987 1.00 8.74 126 ALA A N 1
ATOM 877 C CA . ALA A 1 125 ? 24.914 -3.913 17.054 1.00 9.47 126 ALA A CA 1
ATOM 878 C C . ALA A 1 125 ? 25.992 -3.698 16.004 1.00 9.10 126 ALA A C 1
ATOM 879 O O . ALA A 1 125 ? 25.704 -3.334 14.874 1.00 10.17 126 ALA A O 1
ATOM 881 N N . GLY A 1 126 ? 27.242 -3.985 16.342 1.00 10.63 127 GLY A N 1
ATOM 882 C CA . GLY A 1 126 ? 28.312 -3.933 15.357 1.00 8.40 127 GLY A CA 1
ATOM 883 C C . GLY A 1 126 ? 29.664 -4.207 15.964 1.00 10.48 127 GLY A C 1
ATOM 884 O O . GLY A 1 126 ? 29.768 -4.579 17.097 1.00 13.04 127 GLY A O 1
ATOM 885 N N . THR A 1 127 ? 30.684 -4.117 15.114 1.00 10.39 128 THR A N 1
ATOM 886 C CA . THR A 1 127 ? 32.069 -4.261 15.522 1.00 10.32 128 THR A CA 1
ATOM 887 C C . THR A 1 127 ? 32.821 -3.118 14.839 1.00 11.99 128 THR A C 1
ATOM 888 O O . THR A 1 127 ? 32.216 -2.317 14.112 1.00 11.08 128 THR A O 1
ATOM 892 N N . GLU A 1 128 ? 34.135 -3.031 15.043 1.00 10.33 129 GLU A N 1
ATOM 893 C CA . GLU A 1 128 ? 34.916 -2.019 14.330 1.00 9.60 129 GLU A CA 1
ATOM 894 C C . GLU A 1 128 ? 35.387 -2.411 12.938 1.00 11.76 129 GLU A C 1
ATOM 895 O O . GLU A 1 128 ? 36.069 -1.611 12.257 1.00 14.33 129 GLU A O 1
ATOM 901 N N . HIS A 1 129 ? 35.023 -3.615 12.517 1.00 9.95 130 HIS A N 1
ATOM 902 C CA . HIS A 1 129 ? 35.488 -4.140 11.231 1.00 10.79 130 HIS A CA 1
ATOM 903 C C . HIS A 1 129 ? 34.434 -3.942 10.131 1.00 10.82 130 HIS A C 1
ATOM 904 O O . HIS A 1 129 ? 33.254 -3.764 10.418 1.00 13.26 130 HIS A O 1
ATOM 911 N N . SER A 1 130 ? 34.908 -3.961 8.889 1.00 11.30 131 SER A N 1
ATOM 912 C CA . SER A 1 130 ? 34.081 -3.661 7.719 1.00 11.29 131 SER A CA 1
ATOM 913 C C . SER A 1 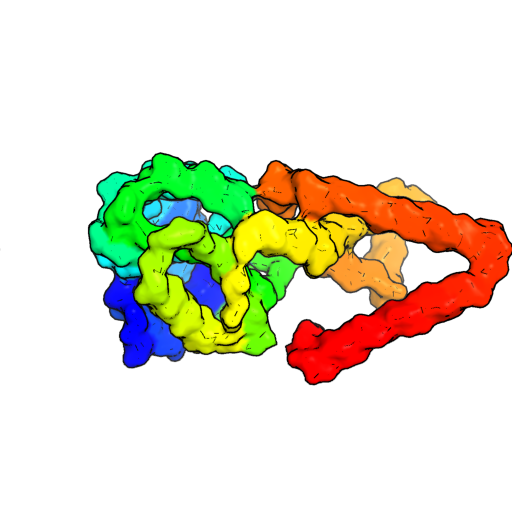130 ? 34.269 -4.684 6.613 1.00 11.16 131 SER A C 1
ATOM 914 O O . SER A 1 130 ? 35.255 -5.443 6.607 1.00 12.77 131 SER A O 1
ATOM 917 N N . GLY A 1 131 ? 33.303 -4.710 5.692 1.00 10.73 132 GLY A N 1
ATOM 918 C CA . GLY A 1 131 ? 33.342 -5.595 4.509 1.00 10.70 132 GLY A CA 1
ATOM 919 C C . GLY A 1 131 ? 32.732 -6.963 4.769 1.00 9.65 132 GLY A C 1
ATOM 920 O O . GLY A 1 131 ? 32.447 -7.320 5.895 1.00 10.80 132 GLY A O 1
ATOM 921 N N . PRO A 1 132 ? 32.520 -7.749 3.690 1.00 10.93 133 PRO A N 1
ATOM 922 C CA . PRO A 1 132 ? 31.821 -8.999 3.803 1.00 10.69 133 PRO A CA 1
ATOM 923 C C . PRO A 1 132 ? 32.494 -10.043 4.634 1.00 12.15 133 PRO A C 1
ATOM 924 O O . PRO A 1 132 ? 31.809 -10.897 5.201 1.00 13.15 133 PRO A O 1
ATOM 928 N N . ASP A 1 133 ? 33.821 -10.012 4.698 1.00 11.42 134 ASP A N 1
ATOM 929 C CA . ASP A 1 133 ? 34.522 -10.997 5.493 1.00 13.65 134 ASP A CA 1
ATOM 930 C C . ASP A 1 133 ? 34.412 -10.719 6.995 1.00 12.97 134 ASP A C 1
ATOM 931 O O . ASP A 1 133 ? 34.686 -11.596 7.803 1.00 20.11 134 ASP A O 1
ATOM 936 N N . ALA A 1 134 ? 34.026 -9.495 7.373 1.00 13.48 135 ALA A N 1
ATOM 937 C CA . ALA A 1 134 ? 33.872 -9.114 8.775 1.00 14.06 135 ALA A CA 1
ATOM 938 C C . ALA A 1 134 ? 32.555 -9.598 9.406 1.00 11.79 135 ALA A C 1
ATOM 939 O O . ALA A 1 134 ? 32.460 -9.660 10.630 1.00 11.43 135 ALA A O 1
ATOM 941 N N . GLY A 1 135 ? 31.535 -9.882 8.592 1.00 11.86 136 GLY A N 1
ATOM 942 C CA . GLY A 1 135 ? 30.241 -10.253 9.123 1.00 10.38 136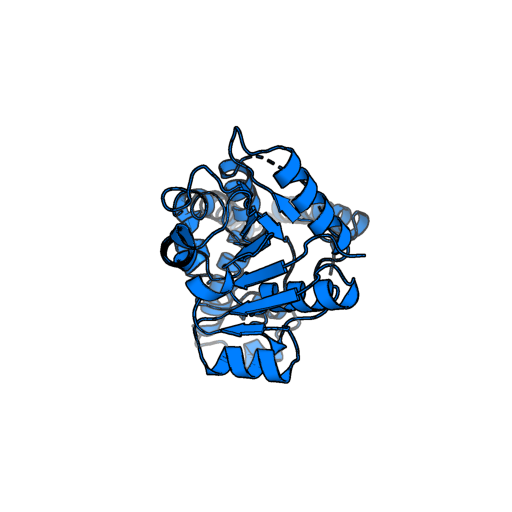 GLY A CA 1
ATOM 943 C C . GLY A 1 135 ? 30.227 -11.679 9.662 1.00 11.00 136 GLY A C 1
ATOM 944 O O . GLY A 1 135 ? 31.125 -12.480 9.356 1.00 12.91 136 GLY A O 1
ATOM 945 N N . PHE A 1 136 ? 29.200 -11.975 10.446 1.00 10.61 137 PHE A N 1
ATOM 946 C CA . PHE A 1 136 ? 29.045 -13.281 11.081 1.00 11.40 137 PHE A CA 1
ATOM 947 C C . PHE A 1 136 ? 27.593 -13.489 11.516 1.00 12.96 137 PHE A C 1
ATOM 948 O O . PHE A 1 136 ? 26.863 -12.526 11.735 1.00 13.71 137 PHE A O 1
ATOM 956 N N . ALA A 1 137 ? 27.168 -14.749 11.565 1.00 11.96 138 ALA A N 1
ATOM 957 C CA . ALA A 1 137 ? 25.896 -15.101 12.149 1.00 14.25 138 ALA A CA 1
ATOM 958 C C . ALA A 1 137 ? 25.886 -14.827 13.632 1.00 14.47 138 ALA A C 1
ATOM 959 O O . ALA A 1 137 ? 26.809 -15.123 14.349 1.00 17.54 138 ALA A O 1
ATOM 961 N N . GLY A 1 138 ? 24.810 -14.246 14.094 1.00 13.54 139 GLY A N 1
ATOM 962 C CA . GLY A 1 138 ? 24.607 -14.037 15.518 1.00 14.38 139 GLY A CA 1
ATOM 963 C C . GLY A 1 138 ? 24.953 -12.638 16.000 1.00 12.75 139 GLY A C 1
ATOM 964 O O . GLY A 1 138 ? 24.833 -12.378 17.182 1.00 12.77 139 GLY A O 1
ATOM 965 N N . LEU A 1 139 ? 25.293 -11.719 15.081 1.00 11.00 140 LEU A N 1
ATOM 966 C CA . LEU A 1 139 ? 25.631 -10.341 15.502 1.00 11.03 140 LEU A CA 1
ATOM 967 C C . LEU A 1 139 ? 24.494 -9.648 16.242 1.00 10.38 140 LEU A C 1
ATOM 968 O O . LEU A 1 139 ? 24.736 -8.812 17.109 1.00 11.14 140 LEU A O 1
ATOM 973 N N . PHE A 1 140 ? 23.256 -9.965 15.869 1.00 8.98 141 PHE A N 1
ATOM 974 C CA . PHE A 1 140 ? 22.092 -9.265 16.383 1.00 9.39 141 PHE A CA 1
ATOM 975 C C . PHE A 1 140 ? 21.457 -9.915 17.594 1.00 9.24 141 PHE A C 1
ATOM 976 O O . PHE A 1 140 ? 20.489 -9.391 18.122 1.00 12.05 141 PHE A O 1
ATOM 984 N N . ARG A 1 141 ? 21.985 -11.061 18.032 1.00 10.16 142 ARG A N 1
ATOM 985 C CA . ARG A 1 141 ? 21.357 -11.821 19.140 1.00 12.17 142 ARG A CA 1
ATOM 986 C C . ARG A 1 141 ? 21.507 -11.034 20.425 1.00 11.37 142 ARG A C 1
ATOM 987 O O . ARG A 1 141 ? 22.614 -10.665 20.805 1.00 13.53 142 ARG A O 1
ATOM 991 N N . GLY A 1 142 ? 20.411 -10.826 21.130 1.00 12.88 143 GLY A N 1
ATOM 992 C CA . GLY A 1 142 ? 20.403 -10.111 22.377 1.00 13.40 143 GLY A CA 1
ATOM 993 C C . GLY A 1 142 ? 20.625 -8.620 22.290 1.00 13.96 143 GLY A C 1
ATOM 994 O O . GLY A 1 142 ? 20.885 -7.976 23.325 1.00 15.59 143 GLY A O 1
ATOM 995 N N . ARG A 1 143 ? 20.583 -8.066 21.080 1.00 11.29 144 ARG A N 1
ATOM 996 C CA . ARG A 1 143 ? 20.733 -6.657 20.837 1.00 9.66 144 ARG A CA 1
ATOM 997 C C . ARG A 1 143 ? 19.349 -6.038 20.576 1.00 9.24 144 ARG A C 1
ATOM 998 O O . ARG A 1 143 ? 18.386 -6.739 20.289 1.00 13.80 144 ARG A O 1
ATOM 1006 N N . TRP A 1 144 ? 19.279 -4.723 20.639 1.00 9.23 145 TRP A N 1
ATOM 1007 C CA . TRP A 1 144 ? 18.123 -3.962 20.263 1.00 9.29 145 TRP A CA 1
ATOM 1008 C C . TRP A 1 144 ? 18.205 -3.532 18.800 1.00 10.56 145 TRP A C 1
ATOM 1009 O O . TRP A 1 144 ? 19.313 -3.386 18.239 1.00 11.12 145 TRP A O 1
ATOM 1020 N N . CYS A 1 145 ? 17.023 -3.365 18.194 1.00 12.17 146 CYS A N 1
ATOM 1021 C CA . CYS A 1 145 ? 16.879 -2.746 16.870 1.00 10.22 146 CYS A CA 1
ATOM 1022 C C . CYS A 1 145 ? 15.756 -1.718 16.974 1.00 10.05 146 CYS A C 1
ATOM 1023 O O . CYS A 1 145 ? 14.725 -1.976 17.615 1.00 13.27 146 CYS A O 1
ATOM 1026 N N . ILE A 1 146 ? 15.995 -0.538 16.410 1.00 8.82 147 ILE A N 1
ATOM 1027 C CA . ILE A 1 146 ? 15.024 0.548 16.457 1.00 8.85 147 ILE A CA 1
ATOM 1028 C C . ILE A 1 146 ? 14.442 0.751 15.065 1.00 9.14 147 ILE A C 1
ATOM 1029 O O . ILE A 1 146 ? 15.170 0.956 14.091 1.00 11.93 147 ILE A O 1
ATOM 1034 N N . LEU A 1 147 ? 13.127 0.696 14.984 1.00 9.38 148 LEU A N 1
ATOM 1035 C CA . LEU A 1 147 ? 12.398 1.083 13.767 1.00 9.82 148 LEU A CA 1
ATOM 1036 C C . LEU A 1 147 ? 11.820 2.466 13.898 1.00 11.78 148 LEU A C 1
ATOM 1037 O O . LEU A 1 147 ? 11.370 2.852 14.981 1.00 12.88 148 LEU A O 1
ATOM 1042 N N . THR A 1 148 ? 11.814 3.219 12.791 1.00 12.05 149 THR A N 1
ATOM 1043 C CA . THR A 1 148 ? 11.310 4.609 12.859 1.00 14.83 149 THR A CA 1
ATOM 1044 C C . THR A 1 148 ? 10.295 4.857 11.689 1.00 16.33 149 THR A C 1
ATOM 1045 O O . THR A 1 148 ? 10.540 5.669 10.798 1.00 15.55 149 THR A O 1
ATOM 1049 N N . PRO A 1 149 ? 9.160 4.103 11.664 1.00 17.72 150 PRO A N 1
ATOM 1050 C CA . PRO A 1 149 ? 8.202 4.290 10.558 1.00 17.74 150 PRO A CA 1
ATOM 1051 C C . PRO A 1 149 ? 7.569 5.672 10.567 1.00 20.45 150 PRO A C 1
ATOM 1052 O O . PRO A 1 149 ? 7.098 6.110 11.595 1.00 20.30 150 PRO A O 1
ATOM 1056 N N . PRO A 1 150 ? 7.554 6.346 9.417 1.00 18.35 151 PRO A N 1
ATOM 1057 C CA . PRO A 1 150 ? 6.821 7.612 9.350 1.00 24.00 151 PRO A CA 1
ATOM 1058 C C . PRO A 1 150 ? 5.311 7.393 9.614 1.00 23.16 151 PRO A C 1
ATOM 1059 O O . PRO A 1 150 ? 4.779 6.325 9.470 1.00 21.20 151 PRO A O 1
ATOM 1063 N N . ALA A 1 151 ? 4.648 8.447 10.044 1.00 29.73 152 ALA A N 1
ATOM 1064 C CA . ALA A 1 151 ? 3.216 8.422 10.287 1.00 28.52 152 ALA A CA 1
ATOM 1065 C C . ALA A 1 151 ? 2.493 7.912 9.048 1.00 24.05 152 ALA A C 1
ATOM 1066 O O . ALA A 1 151 ? 2.804 8.315 7.961 1.00 28.82 152 ALA A O 1
ATOM 1068 N N . GLY A 1 152 ? 1.542 7.013 9.227 1.00 22.88 153 GLY A N 1
ATOM 1069 C CA . GLY A 1 152 ? 0.749 6.467 8.143 1.00 24.69 153 GLY A CA 1
ATOM 1070 C C . GLY A 1 152 ? 1.383 5.275 7.431 1.00 24.13 153 GLY A C 1
ATOM 1071 O O . GLY A 1 152 ? 0.823 4.765 6.505 1.00 26.86 153 GLY A O 1
ATOM 1072 N N . THR A 1 153 ? 2.540 4.820 7.902 1.00 22.71 154 THR A N 1
ATOM 1073 C CA . THR A 1 153 ? 3.140 3.603 7.331 1.00 19.07 154 THR A CA 1
ATOM 1074 C C . THR A 1 153 ? 2.229 2.395 7.614 1.00 20.09 154 THR A C 1
ATOM 1075 O O . THR A 1 153 ? 1.664 2.275 8.693 1.00 23.42 154 THR A O 1
ATOM 1079 N N . ASP A 1 154 ? 2.097 1.527 6.614 1.00 16.83 155 ASP A N 1
ATOM 1080 C CA . ASP A 1 154 ? 1.353 0.263 6.672 1.00 18.19 155 ASP A CA 1
ATOM 1081 C C . ASP A 1 154 ? 1.747 -0.564 7.887 1.00 17.21 155 ASP A C 1
ATOM 1082 O O . ASP A 1 154 ? 2.906 -0.934 8.043 1.00 17.36 155 ASP A O 1
ATOM 1087 N N . GLU A 1 155 ? 0.793 -0.885 8.755 1.00 18.51 156 GLU A N 1
ATOM 1088 C CA . GLU A 1 155 ? 1.130 -1.522 10.033 1.00 16.54 156 GLU A CA 1
ATOM 1089 C C . GLU A 1 155 ? 1.504 -2.969 9.836 1.00 14.73 156 GLU A C 1
ATOM 1090 O O . GLU A 1 155 ? 2.265 -3.534 10.645 1.00 17.92 156 GLU A O 1
ATOM 1096 N N . GLU A 1 156 ? 1.037 -3.578 8.746 1.00 15.36 157 GLU A N 1
ATOM 1097 C CA . GLU A 1 156 ? 1.429 -4.950 8.462 1.00 17.74 157 GLU A CA 1
ATOM 1098 C C . GLU A 1 156 ? 2.891 -5.003 8.011 1.00 16.32 157 GLU A C 1
ATOM 1099 O O . GLU A 1 156 ? 3.610 -5.913 8.421 1.00 15.69 157 GLU A O 1
ATOM 1105 N N . ALA A 1 157 ? 3.323 -4.041 7.218 1.00 17.83 158 ALA A N 1
ATOM 1106 C CA . ALA A 1 157 ? 4.729 -3.938 6.827 1.00 14.46 158 ALA A CA 1
ATOM 1107 C C . ALA A 1 157 ? 5.634 -3.778 8.076 1.00 14.62 158 ALA A C 1
ATOM 1108 O O . ALA A 1 157 ? 6.660 -4.456 8.210 1.00 13.58 158 ALA A O 1
ATOM 1110 N N . VAL A 1 158 ? 5.223 -2.919 9.004 1.00 12.62 159 VAL A N 1
ATOM 1111 C CA . VAL A 1 158 ? 6.002 -2.700 10.221 1.00 12.96 159 VAL A CA 1
ATOM 1112 C C . VAL A 1 158 ? 6.066 -4.029 11.009 1.00 12.56 159 VAL A C 1
ATOM 1113 O O . VAL A 1 158 ? 7.106 -4.418 11.467 1.00 12.54 159 VAL A O 1
ATOM 1117 N N . ALA A 1 159 ? 4.942 -4.710 11.173 1.00 12.50 160 ALA A N 1
ATOM 1118 C CA . ALA A 1 159 ? 4.905 -5.988 11.869 1.00 13.59 160 ALA A CA 1
ATOM 1119 C C . ALA A 1 159 ? 5.793 -7.034 11.223 1.00 11.44 160 ALA A C 1
ATOM 1120 O O . ALA A 1 159 ? 6.434 -7.809 11.926 1.00 12.25 160 ALA A O 1
ATOM 1122 N N . ARG A 1 160 ? 5.840 -7.087 9.895 1.00 12.26 161 ARG A N 1
ATOM 1123 C CA . ARG A 1 160 ? 6.727 -8.058 9.247 1.00 13.47 161 ARG A CA 1
ATOM 1124 C C . ARG A 1 160 ? 8.209 -7.764 9.504 1.00 10.98 161 ARG A C 1
ATOM 1125 O O . ARG A 1 160 ? 9.013 -8.687 9.675 1.00 11.37 161 ARG A O 1
ATOM 1133 N N . LEU A 1 161 ? 8.554 -6.490 9.515 1.00 11.20 162 LEU A N 1
ATOM 1134 C CA . LEU A 1 161 ? 9.943 -6.088 9.817 1.00 10.90 162 LEU A CA 1
ATOM 1135 C C . LEU A 1 161 ? 10.275 -6.346 11.291 1.00 11.17 162 LEU A C 1
ATOM 1136 O O . LEU A 1 161 ? 11.378 -6.834 11.614 1.00 11.34 162 LEU A O 1
ATOM 1141 N N . ARG A 1 162 ? 9.328 -6.089 12.188 1.00 10.54 163 ARG A N 1
ATOM 1142 C CA . ARG A 1 162 ? 9.531 -6.435 13.608 1.00 9.98 163 ARG A CA 1
ATOM 1143 C C . ARG A 1 162 ? 9.780 -7.942 13.753 1.00 10.26 163 ARG A C 1
ATOM 1144 O O . ARG A 1 162 ? 10.726 -8.361 14.445 1.00 10.85 163 ARG A O 1
ATOM 1152 N N . LEU A 1 163 ? 8.978 -8.763 13.066 1.00 11.05 164 LEU A N 1
ATOM 1153 C CA . LEU A 1 163 ? 9.137 -10.203 13.182 1.00 11.39 164 LEU A CA 1
ATOM 1154 C C . LEU A 1 163 ? 10.519 -10.610 12.628 1.00 10.08 164 LEU A C 1
ATOM 1155 O O . LEU A 1 163 ? 11.190 -11.468 13.191 1.00 11.27 164 LEU A O 1
ATOM 1160 N N . PHE A 1 164 ? 10.931 -9.992 11.536 1.00 9.45 165 PHE A N 1
ATOM 1161 C CA . PHE A 1 164 ? 12.215 -10.312 10.913 1.00 10.20 165 PHE A CA 1
ATOM 1162 C C . PHE A 1 164 ? 13.392 -10.083 11.894 1.00 9.18 165 PHE A C 1
ATOM 1163 O O . PHE A 1 164 ? 14.205 -10.981 12.176 1.00 10.27 165 PHE A O 1
ATOM 1171 N N . TRP A 1 165 ? 13.383 -8.911 12.519 1.00 9.96 166 TRP A N 1
ATOM 1172 C CA . TRP A 1 165 ? 14.448 -8.583 13.488 1.00 9.63 166 TRP A CA 1
ATOM 1173 C C . TRP A 1 165 ? 14.401 -9.427 14.730 1.00 10.41 166 TRP A C 1
ATOM 1174 O O . TRP A 1 165 ? 15.451 -9.827 15.279 1.00 10.46 166 TRP A O 1
ATOM 1185 N N . GLU A 1 166 ? 13.191 -9.743 15.196 1.00 11.11 167 GLU A N 1
ATOM 1186 C CA . GLU A 1 166 ? 13.056 -10.657 16.315 1.00 10.50 167 GLU A CA 1
ATOM 1187 C C . GLU A 1 166 ? 13.620 -12.026 15.990 1.00 11.22 167 GLU A C 1
ATOM 1188 O O . GLU A 1 166 ? 14.251 -12.669 16.840 1.00 14.36 167 GLU A O 1
ATOM 1194 N N . THR A 1 167 ? 13.442 -12.470 14.763 1.00 11.19 168 THR A N 1
ATOM 1195 C CA . THR A 1 167 ? 13.930 -13.780 14.324 1.00 12.79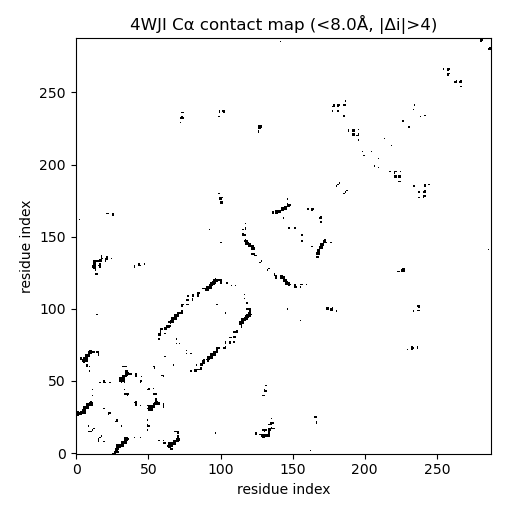 168 THR A CA 1
ATOM 1196 C C . THR A 1 167 ? 15.446 -13.802 14.257 1.00 13.64 168 THR A C 1
ATOM 1197 O O . THR A 1 167 ? 16.071 -14.833 14.509 1.00 16.65 168 THR A O 1
ATOM 1201 N N . LEU A 1 168 ? 16.029 -12.641 13.949 1.00 12.97 169 LEU A N 1
ATOM 1202 C CA . LEU A 1 168 ? 17.500 -12.488 14.000 1.00 12.80 169 LEU A CA 1
ATOM 1203 C C . LEU A 1 168 ? 18.038 -12.377 15.431 1.00 14.83 169 LEU A C 1
ATOM 1204 O O . LEU A 1 168 ? 19.262 -12.359 15.628 1.00 19.46 169 LEU A O 1
ATOM 1209 N N . GLY A 1 169 ? 17.132 -12.377 16.429 1.00 12.73 170 GLY A N 1
ATOM 1210 C CA . GLY A 1 169 ? 17.492 -12.404 17.837 1.00 14.05 170 GLY A CA 1
ATOM 1211 C C . GLY A 1 169 ? 17.428 -11.094 18.583 1.00 12.68 170 GLY A C 1
ATOM 1212 O O . GLY A 1 169 ? 17.857 -11.025 19.742 1.00 13.92 170 GLY A O 1
ATOM 1213 N N . SER A 1 170 ? 16.933 -10.062 17.915 1.00 11.82 171 SER A N 1
ATOM 1214 C CA . SER A 1 170 ? 16.834 -8.738 18.497 1.00 11.04 171 SER A CA 1
ATOM 1215 C C . SER A 1 170 ? 15.531 -8.439 19.228 1.00 12.10 171 SER A C 1
ATOM 1216 O O . SER A 1 170 ? 14.547 -9.050 18.998 1.00 14.86 171 SER A O 1
ATOM 1227 N N . VAL A 1 172 ? 12.941 -5.276 19.618 1.00 11.74 173 VAL A N 1
ATOM 1228 C CA . VAL A 1 172 ? 12.583 -4.178 18.750 1.00 11.17 173 VAL A CA 1
ATOM 1229 C C . VAL A 1 172 ? 11.785 -3.073 19.460 1.00 12.71 173 VAL A C 1
ATOM 1230 O O . VAL A 1 172 ? 10.847 -3.355 20.157 1.00 16.62 173 VAL A O 1
ATOM 1234 N N . ASP A 1 173 ? 12.187 -1.832 19.249 1.00 12.22 174 ASP A N 1
ATOM 1235 C CA . ASP A 1 173 ? 11.478 -0.655 19.725 1.00 13.17 174 ASP A CA 1
ATOM 1236 C C . ASP A 1 173 ? 11.166 0.232 18.535 1.00 14.49 174 ASP A C 1
ATOM 1237 O O . ASP A 1 173 ? 11.897 0.262 17.594 1.00 15.87 174 ASP A O 1
ATOM 1242 N N . GLU A 1 174 ? 10.084 0.970 18.607 1.00 15.38 175 GLU A N 1
ATOM 1243 C CA . GLU A 1 174 ? 9.728 1.960 17.596 1.00 14.83 175 GLU A CA 1
ATOM 1244 C C . GLU A 1 174 ? 9.815 3.347 18.186 1.00 15.41 175 GLU A C 1
ATOM 1245 O O . GLU A 1 174 ? 9.409 3.546 19.319 1.00 18.59 175 GLU A O 1
ATOM 1259 N N . ASP A 1 176 ? 10.097 7.894 16.992 1.00 15.08 177 ASP A N 1
ATOM 1260 C CA . ASP A 1 176 ? 10.163 8.961 16.009 1.00 14.44 177 ASP A CA 1
ATOM 1261 C C . ASP A 1 176 ? 11.618 9.156 15.549 1.00 12.23 177 ASP A C 1
ATOM 1262 O O . ASP A 1 176 ? 12.538 9.034 16.343 1.00 13.31 177 ASP A O 1
ATOM 1267 N N . PRO A 1 177 ? 11.810 9.524 14.262 1.00 13.69 178 PRO A N 1
ATOM 1268 C CA . PRO A 1 177 ? 13.211 9.690 13.806 1.00 13.87 178 PRO A CA 1
ATOM 1269 C C . PRO A 1 177 ? 14.012 10.773 14.515 1.00 12.64 178 PRO A C 1
ATOM 1270 O O . PRO A 1 177 ? 15.224 10.582 14.712 1.00 13.32 178 PRO A O 1
ATOM 1274 N N . LYS A 1 178 ? 13.406 11.920 14.853 1.00 14.93 179 LYS A N 1
ATOM 1275 C CA . LYS A 1 178 ? 14.156 12.954 15.556 1.00 15.92 179 LYS A CA 1
ATOM 1276 C C . LYS A 1 178 ? 14.582 12.488 16.928 1.00 14.38 179 LYS A C 1
ATOM 1277 O O . LYS A 1 178 ? 15.695 12.801 17.360 1.00 15.00 179 LYS A O 1
ATOM 1283 N N . HIS A 1 179 ? 13.705 11.765 17.631 1.00 12.59 180 HIS A N 1
ATOM 1284 C CA . HIS A 1 179 ? 14.092 11.226 18.937 1.00 12.31 180 HIS A CA 1
ATOM 1285 C C . HIS A 1 179 ? 15.215 10.205 18.799 1.00 10.91 180 HIS A C 1
ATOM 1286 O O . HIS A 1 179 ? 16.191 10.224 19.573 1.00 12.36 180 HIS A O 1
ATOM 1293 N N . HIS A 1 180 ? 15.114 9.318 17.801 1.00 10.90 181 HIS A N 1
ATOM 1294 C CA . HIS A 1 180 ? 16.229 8.398 17.492 1.00 10.67 181 HIS A CA 1
ATOM 1295 C C . HIS A 1 180 ? 17.554 9.120 17.366 1.00 8.57 181 HIS A C 1
ATOM 1296 O O . HIS A 1 180 ? 18.565 8.710 17.917 1.00 10.32 181 HIS A O 1
ATOM 1303 N N . ASP A 1 181 ? 17.571 10.191 16.586 1.00 10.02 182 ASP A N 1
ATOM 1304 C CA . ASP A 1 181 ? 18.778 10.900 16.299 1.00 9.61 182 ASP A CA 1
ATOM 1305 C C . ASP A 1 181 ? 19.375 11.593 17.551 1.00 10.52 182 ASP A C 1
ATOM 1306 O O . ASP A 1 181 ? 20.602 11.637 17.700 1.00 9.72 182 ASP A O 1
ATOM 1311 N N . LYS A 1 182 ? 18.509 12.014 18.485 1.00 11.50 183 LYS A N 1
ATOM 1312 C CA . LYS A 1 182 ? 18.990 12.574 19.758 1.00 11.70 183 LYS A CA 1
ATOM 1313 C C . LYS A 1 182 ? 19.595 11.461 20.628 1.00 10.83 183 LYS A C 1
ATOM 1314 O O . LYS A 1 182 ? 20.692 11.618 21.211 1.00 12.03 183 LYS A O 1
ATOM 1317 N N . VAL A 1 183 ? 18.867 10.360 20.766 1.00 10.19 184 VAL A N 1
ATOM 1318 C CA . VAL A 1 183 ? 19.321 9.223 21.568 1.00 10.42 184 VAL A CA 1
ATOM 1319 C C . VAL A 1 183 ? 20.670 8.708 21.028 1.00 9.72 184 VAL A C 1
ATOM 1320 O O . VAL A 1 183 ? 21.653 8.520 21.783 1.00 10.53 184 VAL A O 1
ATOM 1324 N N . LEU A 1 184 ? 20.757 8.493 19.714 1.00 8.93 185 LEU A N 1
ATOM 1325 C CA . LEU A 1 184 ? 22.003 7.961 19.153 1.00 9.01 185 LEU A CA 1
ATOM 1326 C C . LEU A 1 184 ? 23.165 8.958 19.220 1.00 9.77 185 LEU A C 1
ATOM 1327 O O . LEU A 1 184 ? 24.326 8.552 19.285 1.00 9.05 185 LEU A O 1
ATOM 1332 N N . ALA A 1 185 ? 22.854 10.244 19.231 1.00 8.68 186 ALA A N 1
ATOM 1333 C CA . ALA A 1 185 ? 23.898 11.248 19.369 1.00 9.31 186 ALA A CA 1
ATOM 1334 C C . ALA A 1 185 ? 24.664 11.055 20.669 1.00 9.67 186 ALA A C 1
ATOM 1335 O O . ALA A 1 185 ? 25.862 11.204 20.663 1.00 11.06 186 ALA A O 1
ATOM 1337 N N . ILE A 1 186 ? 23.967 10.712 21.758 1.00 9.52 187 ILE A N 1
ATOM 1338 C CA . ILE A 1 186 ? 24.665 10.516 23.043 1.00 11.28 187 ILE A CA 1
ATOM 1339 C C . ILE A 1 186 ? 25.185 9.108 23.225 1.00 10.64 187 ILE A C 1
ATOM 1340 O O . ILE A 1 186 ? 26.275 8.972 23.769 1.00 12.17 187 ILE A O 1
ATOM 1345 N N . VAL A 1 187 ? 24.411 8.071 22.852 1.00 10.68 188 VAL A N 1
ATOM 1346 C CA A VAL A 1 187 ? 24.857 6.679 23.150 0.50 11.00 188 VAL A CA 1
ATOM 1347 C CA B VAL A 1 187 ? 24.808 6.698 23.148 0.50 11.97 188 VAL A CA 1
ATOM 1348 C C . VAL A 1 187 ? 25.850 6.152 22.131 1.00 11.38 188 VAL A C 1
ATOM 1349 O O . VAL A 1 187 ? 26.526 5.137 22.393 1.00 11.79 188 VAL A O 1
ATOM 1356 N N . SER A 1 188 ? 25.978 6.787 20.962 1.00 8.56 189 SER A N 1
ATOM 1357 C CA . SER A 1 188 ? 26.857 6.256 19.925 1.00 8.73 189 SER A CA 1
ATOM 1358 C C . SER A 1 188 ? 27.750 7.299 19.267 1.00 7.93 189 SER A C 1
ATOM 1359 O O . SER A 1 188 ? 28.951 7.119 19.170 1.00 9.27 189 SER A O 1
ATOM 1362 N N . HIS A 1 189 ? 27.157 8.388 18.768 1.00 7.61 190 HIS A N 1
ATOM 1363 C CA . HIS A 1 189 ? 27.917 9.291 17.952 1.00 7.54 190 HIS A CA 1
ATOM 1364 C C . HIS A 1 189 ? 28.958 10.090 18.731 1.00 8.61 190 HIS A C 1
ATOM 1365 O O . HIS A 1 189 ? 30.117 10.121 18.327 1.00 8.63 190 HIS A O 1
ATOM 1372 N N . LEU A 1 190 ? 28.534 10.692 19.837 1.00 8.49 191 LEU A N 1
ATOM 1373 C CA . LEU A 1 190 ? 29.484 11.385 20.709 1.00 9.26 191 LEU A CA 1
ATOM 1374 C C . LEU A 1 190 ? 30.582 10.451 21.194 1.00 9.84 191 LEU A C 1
ATOM 1375 O O . LEU A 1 190 ? 31.771 10.793 21.098 1.00 11.37 191 LEU A O 1
ATOM 1380 N N . PRO A 1 191 ? 30.233 9.231 21.675 1.00 9.70 192 PRO A N 1
ATOM 1381 C CA . PRO A 1 191 ? 31.335 8.315 22.082 1.00 9.63 192 PRO A CA 1
ATOM 1382 C C . PRO A 1 191 ? 32.373 8.102 20.972 1.00 8.91 192 PRO A C 1
ATOM 1383 O O . PRO A 1 191 ? 33.594 8.148 21.241 1.00 9.07 192 PRO A O 1
ATOM 1387 N N . HIS A 1 192 ? 31.934 7.886 19.722 1.00 8.78 193 HIS A N 1
ATOM 1388 C CA . HIS A 1 192 ? 32.909 7.700 18.642 1.00 8.29 193 HIS A CA 1
ATOM 1389 C C . HIS A 1 192 ? 33.753 8.957 18.376 1.00 8.24 193 HIS A C 1
ATOM 1390 O O . HIS A 1 192 ? 34.950 8.868 18.160 1.00 9.00 193 HIS A O 1
ATOM 1397 N N . ILE A 1 193 ? 33.090 10.119 18.319 1.00 8.07 194 ILE A N 1
ATOM 1398 C CA . ILE A 1 193 ? 33.776 11.383 18.080 1.00 8.93 194 ILE A CA 1
ATOM 1399 C C . ILE A 1 193 ? 34.865 11.651 19.137 1.00 9.44 194 ILE A C 1
ATOM 1400 O O . ILE A 1 193 ? 35.978 12.017 18.770 1.00 9.52 194 ILE A O 1
ATOM 1405 N N . ILE A 1 194 ? 34.515 11.391 20.404 1.00 8.42 195 ILE A N 1
ATOM 1406 C CA . ILE A 1 194 ? 35.445 11.589 21.486 1.00 9.31 195 ILE A CA 1
ATOM 1407 C C . ILE A 1 194 ? 36.613 10.600 21.403 1.00 9.87 195 ILE A C 1
ATOM 1408 O O . ILE A 1 194 ? 37.753 10.972 21.680 1.00 10.57 195 ILE A O 1
ATOM 1413 N N . ALA A 1 195 ? 36.325 9.339 21.027 1.00 9.40 196 ALA A N 1
ATOM 1414 C CA . ALA A 1 195 ? 37.405 8.372 20.828 1.00 10.58 196 ALA A CA 1
ATOM 1415 C C . ALA A 1 195 ? 38.347 8.805 19.698 1.00 9.21 196 ALA A C 1
ATOM 1416 O O . ALA A 1 195 ? 39.560 8.772 19.850 1.00 10.95 196 ALA A O 1
ATOM 1418 N N . TYR A 1 196 ? 37.791 9.232 18.565 1.00 9.43 197 TYR A N 1
ATOM 1419 C CA . TYR A 1 196 ? 38.657 9.743 17.472 1.00 8.83 197 TYR A CA 1
ATOM 1420 C C . TYR A 1 196 ? 39.510 10.915 17.984 1.00 9.43 197 TYR A C 1
ATOM 1421 O O . TYR A 1 196 ? 40.702 11.034 17.642 1.00 12.41 197 TYR A O 1
ATOM 1430 N N . ASN A 1 197 ? 38.906 11.773 18.799 1.00 9.66 198 ASN A N 1
ATOM 1431 C CA . ASN A 1 197 ? 39.610 12.961 19.244 1.00 10.65 198 ASN A CA 1
ATOM 1432 C C . ASN A 1 197 ? 40.760 12.606 20.169 1.00 13.29 198 ASN A C 1
ATOM 1433 O O . ASN A 1 197 ? 41.875 13.132 20.002 1.00 15.88 198 ASN A O 1
ATOM 1438 N N . ILE A 1 198 ? 40.542 11.706 21.124 1.00 11.58 199 ILE A N 1
ATOM 1439 C CA . ILE A 1 198 ? 41.636 11.380 22.032 1.00 13.48 199 ILE A CA 1
ATOM 1440 C C . ILE A 1 198 ? 42.770 10.641 21.323 1.00 11.15 199 ILE A C 1
ATOM 1441 O O . ILE A 1 198 ? 43.927 10.879 21.632 1.00 12.65 199 ILE A O 1
ATOM 1446 N N . VAL A 1 199 ? 42.440 9.757 20.367 1.00 10.61 200 VAL A N 1
ATOM 1447 C CA . VAL A 1 199 ? 43.496 9.086 19.665 1.00 11.62 200 VAL A CA 1
ATOM 1448 C C . VAL A 1 199 ? 44.287 10.064 18.794 1.00 13.42 200 VAL A C 1
ATOM 1449 O O . VAL A 1 199 ? 45.531 9.999 18.745 1.00 16.04 200 VAL A O 1
ATOM 1453 N N . GLY A 1 200 ? 43.605 11.043 18.208 1.00 12.57 201 GLY A N 1
ATOM 1454 C CA . GLY A 1 200 ? 44.303 12.085 17.471 1.00 14.74 201 GLY A CA 1
ATOM 1455 C C . GLY A 1 200 ? 45.236 12.922 18.353 1.00 14.47 201 GLY A C 1
ATOM 1456 O O . GLY A 1 200 ? 46.328 13.291 17.949 1.00 17.43 201 GLY A O 1
ATOM 1457 N N . THR A 1 201 ? 44.777 13.241 19.553 1.00 13.41 202 THR A N 1
ATOM 1458 C CA . THR A 1 201 ? 45.565 13.991 20.511 1.00 14.05 202 THR A CA 1
ATOM 1459 C C . THR A 1 201 ? 46.906 13.289 20.806 1.00 15.60 202 THR A C 1
ATOM 1460 O O . THR A 1 201 ? 47.984 13.935 20.833 1.00 17.79 202 THR A O 1
ATOM 1464 N N . ALA A 1 202 ? 46.816 12.003 21.125 1.00 13.88 203 ALA A N 1
ATOM 1465 C CA . ALA A 1 202 ? 47.996 11.216 21.477 1.00 14.27 203 ALA A CA 1
ATOM 1466 C C . ALA A 1 202 ? 49.006 11.132 20.312 1.00 17.46 203 ALA A C 1
ATOM 1467 O O . ALA A 1 202 ? 50.244 11.191 20.507 1.00 23.38 203 ALA A O 1
ATOM 1469 N N . ASP A 1 203 ? 48.468 11.030 19.109 1.00 20.74 204 ASP A N 1
ATOM 1470 C CA . ASP A 1 203 ? 49.257 10.931 17.879 1.00 20.84 204 ASP A CA 1
ATOM 1471 C C . ASP A 1 203 ? 50.110 12.178 17.639 1.00 24.35 204 ASP A C 1
ATOM 1472 O O . ASP A 1 203 ? 51.206 12.102 17.066 1.00 27.57 204 ASP A O 1
ATOM 1477 N N . ASP A 1 204 ? 49.615 13.311 18.095 1.00 24.55 205 ASP A N 1
ATOM 1478 C CA . ASP A 1 204 ? 50.222 14.595 17.823 1.00 30.10 205 ASP A CA 1
ATOM 1479 C C . ASP A 1 204 ? 51.391 14.928 18.755 1.00 27.76 205 ASP A C 1
ATOM 1480 O O . ASP A 1 204 ? 52.100 15.888 18.515 1.00 39.16 205 ASP A O 1
ATOM 1485 N N . LEU A 1 205 ? 51.610 14.159 19.817 1.00 28.29 206 LEU A N 1
ATOM 1486 C CA . LEU A 1 205 ? 52.608 14.508 20.827 1.00 27.72 206 LEU A CA 1
ATOM 1487 C C . LEU A 1 205 ? 53.990 14.191 20.318 1.00 36.92 206 LEU A C 1
ATOM 1488 O O . LEU A 1 205 ? 54.166 13.260 19.512 1.00 39.54 206 LEU A O 1
ATOM 1493 N N . GLU A 1 206 ? 54.962 14.962 20.805 1.00 37.41 207 GLU A N 1
ATOM 1494 C CA . GLU A 1 206 ? 56.353 14.791 20.441 1.00 45.60 207 GLU A CA 1
ATOM 1495 C C . GLU A 1 206 ? 57.118 14.159 21.596 1.00 49.35 207 GLU A C 1
ATOM 1496 O O . GLU A 1 206 ? 57.916 13.235 21.369 1.00 44.86 207 GLU A O 1
ATOM 1498 N N . THR A 1 207 ? 56.848 14.644 22.818 1.00 37.02 208 THR A N 1
ATOM 1499 C CA . THR A 1 207 ? 57.510 14.172 24.055 1.00 36.21 208 THR A CA 1
ATOM 1500 C C . THR A 1 207 ? 57.197 12.701 24.403 1.00 35.68 208 THR A C 1
ATOM 1501 O O . THR A 1 207 ? 58.013 11.987 25.016 1.00 35.52 208 THR A O 1
ATOM 1503 N N . VAL A 1 208 ? 55.998 12.258 24.057 1.00 23.03 209 VAL A N 1
ATOM 1504 C CA . VAL A 1 208 ? 55.615 10.879 24.278 1.00 19.61 209 VAL A CA 1
ATOM 1505 C C . VAL A 1 208 ? 55.620 10.274 22.889 1.00 21.10 209 VAL A C 1
ATOM 1506 O O . VAL A 1 208 ? 54.946 10.802 21.990 1.00 27.19 209 VAL A O 1
ATOM 1510 N N . THR A 1 209 ? 56.379 9.201 22.694 1.00 19.84 210 THR A N 1
ATOM 1511 C CA . THR A 1 209 ? 56.500 8.586 21.381 1.00 23.68 210 THR A CA 1
ATOM 1512 C C . THR A 1 209 ? 55.336 7.669 21.076 1.00 22.08 210 THR A C 1
ATOM 1513 O O . THR A 1 209 ? 54.632 7.181 22.003 1.00 19.68 210 THR A O 1
ATOM 1517 N N . GLU A 1 210 ? 55.145 7.421 19.769 1.00 23.46 211 GLU A N 1
ATOM 1518 C CA . GLU A 1 210 ? 54.159 6.426 19.283 1.00 24.83 211 GLU A CA 1
ATOM 1519 C C . GLU A 1 210 ? 54.399 5.051 19.937 1.00 22.91 211 GLU A C 1
ATOM 1520 O O . GLU A 1 210 ? 53.477 4.380 20.387 1.00 19.33 211 GLU A O 1
ATOM 1522 N N . SER A 1 211 ? 55.661 4.653 20.013 1.00 22.92 212 SER A N 1
ATOM 1523 C CA . SER A 1 211 ? 56.026 3.398 20.650 1.00 20.76 212 SER A CA 1
ATOM 1524 C C . SER A 1 211 ? 55.522 3.315 22.110 1.00 17.70 212 SER A C 1
ATOM 1525 O O . SER A 1 211 ? 54.975 2.282 22.527 1.00 17.90 212 SER A O 1
ATOM 1528 N N . GLU A 1 212 ? 55.703 4.384 22.884 1.00 16.91 213 GLU A N 1
ATOM 1529 C CA . GLU A 1 212 ? 55.186 4.418 24.258 1.00 15.99 213 GLU A CA 1
ATOM 1530 C C . GLU A 1 212 ? 53.655 4.285 24.324 1.00 14.63 213 GLU A C 1
ATOM 1531 O O . GLU A 1 212 ? 53.107 3.548 25.127 1.00 14.01 213 GLU A O 1
ATOM 1537 N N . VAL A 1 213 ? 52.960 5.011 23.468 1.00 14.80 214 VAL A N 1
ATOM 1538 C CA . VAL A 1 213 ? 51.504 4.948 23.465 1.00 14.42 214 VAL A CA 1
ATOM 1539 C C . VAL A 1 213 ? 51.014 3.503 23.208 1.00 15.15 214 VAL A C 1
ATOM 1540 O O . VAL A 1 213 ? 50.102 2.974 23.869 1.00 16.62 214 VAL A O 1
ATOM 1544 N N . ILE A 1 214 ? 51.655 2.830 22.270 1.00 13.84 215 ILE A N 1
ATOM 1545 C CA . ILE A 1 214 ? 51.276 1.489 21.906 1.00 14.66 215 ILE A CA 1
ATOM 1546 C C . ILE A 1 214 ? 51.598 0.526 23.036 1.00 14.59 215 ILE A C 1
ATOM 1547 O O . ILE A 1 214 ? 50.750 -0.273 23.437 1.00 14.90 215 ILE A O 1
ATOM 1552 N N . LYS A 1 215 ? 52.853 0.566 23.525 1.00 14.90 216 LYS A N 1
ATOM 1553 C CA . LYS A 1 215 ? 53.287 -0.332 24.567 1.00 15.60 216 LYS A CA 1
ATOM 1554 C C . LYS A 1 215 ? 52.408 -0.272 25.833 1.00 11.85 216 LYS A C 1
ATOM 1555 O O . LYS A 1 215 ? 52.143 -1.306 26.433 1.00 14.72 216 LYS A O 1
ATOM 1561 N N . TYR A 1 216 ? 52.005 0.934 26.261 1.00 9.82 217 TYR A N 1
ATOM 1562 C CA . TYR A 1 216 ? 51.352 1.117 27.542 1.00 10.70 217 TYR A CA 1
ATOM 1563 C C . TYR A 1 216 ? 49.857 1.323 27.408 1.00 10.21 217 TYR A C 1
ATOM 1564 O O . TYR A 1 216 ? 49.165 1.736 28.378 1.00 11.20 217 TYR A O 1
ATOM 1573 N N . SER A 1 217 ? 49.327 0.969 26.231 1.00 10.14 218 SER A N 1
ATOM 1574 C CA . SER A 1 217 ? 47.908 1.190 25.946 1.00 9.35 218 SER A CA 1
ATOM 1575 C C . SER A 1 217 ? 46.914 0.423 26.816 1.00 9.29 218 SER A C 1
ATOM 1576 O O . SER A 1 217 ? 45.734 0.835 26.890 1.00 9.70 218 SER A O 1
ATOM 1579 N N . ALA A 1 218 ? 47.356 -0.646 27.486 1.00 8.81 219 ALA A N 1
ATOM 1580 C CA . ALA A 1 218 ? 46.457 -1.419 28.370 1.00 8.25 219 ALA A CA 1
ATOM 1581 C C . ALA A 1 218 ? 46.099 -0.721 29.668 1.00 8.52 219 ALA A C 1
ATOM 1582 O O . ALA A 1 218 ? 45.367 -1.286 30.476 1.00 13.28 219 ALA A O 1
ATOM 1584 N N . SER A 1 219 ? 46.559 0.527 29.847 1.00 8.53 220 SER A N 1
ATOM 1585 C CA . SER A 1 219 ? 46.180 1.346 31.000 1.00 9.36 220 SER A CA 1
ATOM 1586 C C . SER A 1 219 ? 44.968 2.227 30.716 1.00 9.85 220 SER A C 1
ATOM 1587 O O . SER A 1 219 ? 44.596 3.070 31.522 1.00 9.46 220 SER A O 1
ATOM 1590 N N . GLY A 1 220 ? 44.329 2.032 29.550 1.00 9.71 221 GLY A N 1
ATOM 1591 C CA . GLY A 1 220 ? 43.033 2.678 29.263 1.00 11.03 221 GLY A CA 1
ATOM 1592 C C . GLY A 1 220 ? 42.836 3.123 27.826 1.00 10.77 221 GLY A C 1
ATOM 1593 O O . GLY A 1 220 ? 41.728 3.167 27.316 1.00 13.74 221 GLY A O 1
ATOM 1594 N N . PHE A 1 221 ? 43.933 3.479 27.166 1.00 9.90 222 PHE A N 1
ATOM 1595 C CA . PHE A 1 221 ? 43.879 4.054 25.849 1.00 9.93 222 PHE A CA 1
ATOM 1596 C C . PHE A 1 221 ? 43.361 3.050 24.835 1.00 9.09 222 PHE A C 1
ATOM 1597 O O . PHE A 1 221 ? 42.616 3.439 23.919 1.00 10.96 222 PHE A O 1
ATOM 1605 N N . ARG A 1 222 ? 43.726 1.785 24.974 1.00 8.59 223 ARG A N 1
ATOM 1606 C CA . ARG A 1 222 ? 43.338 0.792 23.998 1.00 10.69 223 ARG A CA 1
ATOM 1607 C C . ARG A 1 222 ? 41.809 0.738 23.739 1.00 9.48 223 ARG A C 1
ATOM 1608 O O . ARG A 1 222 ? 41.393 0.520 22.573 1.00 11.53 223 ARG A O 1
ATOM 1616 N N . ASP A 1 223 ? 40.986 0.917 24.787 1.00 12.09 224 ASP A N 1
ATOM 1617 C CA . ASP A 1 223 ? 39.548 0.885 24.616 1.00 13.33 224 ASP A CA 1
ATOM 1618 C C . ASP A 1 223 ? 39.051 1.913 23.556 1.00 13.48 224 ASP A C 1
ATOM 1619 O O . ASP A 1 223 ? 38.153 1.631 22.723 1.00 16.14 224 ASP A O 1
ATOM 1624 N N . PHE A 1 224 ? 39.642 3.100 23.578 1.00 11.51 225 PHE A N 1
ATOM 1625 C CA . PHE A 1 224 ? 39.263 4.167 22.666 1.00 10.90 225 PHE A CA 1
ATOM 1626 C C . PHE A 1 224 ? 39.791 3.888 21.243 1.00 9.23 225 PHE A C 1
ATOM 1627 O O . PHE A 1 224 ? 39.156 4.245 20.213 1.00 9.79 225 PHE A O 1
ATOM 1635 N N . THR A 1 225 ? 40.963 3.287 21.141 1.00 9.67 226 THR A N 1
ATOM 1636 C CA . THR A 1 225 ? 41.539 2.958 19.823 1.00 9.48 226 THR A CA 1
ATOM 1637 C C . THR A 1 225 ? 40.642 1.995 19.028 1.00 10.06 226 THR A C 1
ATOM 1638 O O . THR A 1 225 ? 40.667 2.036 17.799 1.00 10.69 226 THR A O 1
ATOM 1642 N N . ARG A 1 226 ? 39.920 1.099 19.703 1.00 9.35 227 ARG A N 1
ATOM 1643 C CA . ARG A 1 226 ? 39.040 0.158 19.003 1.00 9.74 227 ARG A CA 1
ATOM 1644 C C . ARG A 1 226 ? 37.967 0.966 18.224 1.00 11.13 227 ARG A C 1
ATOM 1645 O O . ARG A 1 226 ? 37.744 0.732 17.032 1.00 11.71 227 ARG A O 1
ATOM 1653 N N . LEU A 1 227 ? 37.307 1.889 18.892 1.00 9.13 228 LEU A N 1
ATOM 1654 C CA A LEU A 1 227 ? 36.270 2.675 18.213 0.50 10.41 228 LEU A CA 1
ATOM 1655 C CA B LEU A 1 227 ? 36.268 2.688 18.219 0.50 9.96 228 LEU A CA 1
ATOM 1656 C C . LEU A 1 227 ? 36.881 3.504 17.093 1.00 11.29 228 LEU A C 1
ATOM 1657 O O . LEU A 1 227 ? 36.292 3.646 16.008 1.00 11.84 228 LEU A O 1
ATOM 1666 N N . ALA A 1 228 ? 38.046 4.080 17.364 1.00 10.00 229 ALA A N 1
ATOM 1667 C CA . ALA A 1 228 ? 38.731 4.947 16.361 1.00 11.14 229 ALA A CA 1
ATOM 1668 C C . ALA A 1 228 ? 39.401 4.179 15.222 1.00 11.31 229 ALA A C 1
ATOM 1669 O O . ALA A 1 228 ? 40.112 4.765 14.397 1.00 13.86 229 ALA A O 1
ATOM 1671 N N . ALA A 1 229 ? 39.188 2.868 15.182 1.00 10.75 230 ALA A N 1
ATOM 1672 C CA . ALA A 1 229 ? 39.581 2.040 14.034 1.00 10.53 230 ALA A CA 1
ATOM 1673 C C . ALA A 1 229 ? 38.461 1.715 13.044 1.00 11.44 230 ALA A C 1
ATOM 1674 O O . ALA A 1 229 ? 38.691 0.989 12.046 1.00 11.53 230 ALA A O 1
ATOM 1676 N N . SER A 1 230 ? 37.288 2.256 13.330 1.00 9.24 231 SER A N 1
ATOM 1677 C CA . SER A 1 230 ? 36.113 2.027 12.529 1.00 9.07 231 SER A CA 1
ATOM 1678 C C . SER A 1 230 ? 36.276 2.663 11.126 1.00 12.29 231 SER A C 1
ATOM 1679 O O . SER A 1 230 ? 37.270 3.313 10.824 1.00 14.58 231 SER A O 1
ATOM 1682 N N . ASP A 1 231 ? 35.296 2.426 10.268 1.00 10.60 232 ASP A N 1
ATOM 1683 C CA . ASP A 1 231 ? 35.394 2.882 8.915 1.00 11.15 232 ASP A CA 1
ATOM 1684 C C . ASP A 1 231 ? 35.237 4.415 8.805 1.00 9.83 232 ASP A C 1
ATOM 1685 O O . ASP A 1 231 ? 34.234 4.978 9.264 1.00 10.03 232 ASP A O 1
ATOM 1690 N N . PRO A 1 232 ? 36.177 5.067 8.101 1.00 9.98 233 PRO A N 1
ATOM 1691 C CA . PRO A 1 232 ? 36.099 6.532 8.071 1.00 10.08 233 PRO A CA 1
ATOM 1692 C C . PRO A 1 232 ? 34.942 7.070 7.252 1.00 9.41 233 PRO A C 1
ATOM 1693 O O . PRO A 1 232 ? 34.429 8.118 7.570 1.00 10.25 233 PRO A O 1
ATOM 1697 N N . THR A 1 233 ? 34.553 6.360 6.180 1.00 9.59 234 THR A N 1
ATOM 1698 C CA . THR A 1 233 ? 33.409 6.795 5.377 1.00 9.42 234 THR A CA 1
ATOM 1699 C C . THR A 1 233 ? 32.122 6.760 6.196 1.00 9.87 234 THR A C 1
ATOM 1700 O O . THR A 1 233 ? 31.338 7.735 6.171 1.00 10.63 234 THR A O 1
ATOM 1712 N N . TRP A 1 235 ? 31.719 6.961 9.421 1.00 8.65 236 TRP A N 1
ATOM 1713 C CA . TRP A 1 235 ? 31.669 7.965 10.477 1.00 8.89 236 TRP A CA 1
ATOM 1714 C C . TRP A 1 235 ? 31.706 9.393 9.973 1.00 7.92 236 TRP A C 1
ATOM 1715 O O . TRP A 1 235 ? 31.069 10.249 10.596 1.00 8.81 236 TRP A O 1
ATOM 1726 N N . ARG A 1 236 ? 32.392 9.656 8.863 1.00 8.39 237 ARG A N 1
ATOM 1727 C CA . ARG A 1 236 ? 32.251 10.933 8.170 1.00 8.34 237 ARG A CA 1
ATOM 1728 C C . ARG A 1 236 ? 30.763 11.167 7.900 1.00 9.60 237 ARG A C 1
ATOM 1729 O O . ARG A 1 236 ? 30.207 12.248 8.216 1.00 8.93 237 ARG A O 1
ATOM 1737 N N . ASP A 1 237 ? 30.116 10.167 7.305 1.00 8.28 238 ASP A N 1
ATOM 1738 C CA . ASP A 1 237 ? 28.717 10.366 6.943 1.00 8.05 238 ASP A CA 1
ATOM 1739 C C . ASP A 1 237 ? 27.801 10.608 8.157 1.00 8.43 238 ASP A C 1
ATOM 1740 O O . ASP A 1 237 ? 26.879 11.425 8.091 1.00 9.45 238 ASP A O 1
ATOM 1745 N N . VAL A 1 238 ? 28.005 9.871 9.262 1.00 7.72 239 VAL A N 1
ATOM 1746 C CA . VAL A 1 238 ? 27.191 10.135 10.456 1.00 7.85 239 VAL A CA 1
ATOM 1747 C C . VAL A 1 238 ? 27.342 11.583 10.939 1.00 9.28 239 VAL A C 1
ATOM 1748 O O . VAL A 1 238 ? 26.352 12.243 11.297 1.00 9.45 239 VAL A O 1
ATOM 1752 N N . CYS A 1 239 ? 28.577 12.084 10.984 1.00 8.65 240 CYS A N 1
ATOM 1753 C CA . CYS A 1 239 ? 28.813 13.453 11.436 1.00 10.24 240 CYS A CA 1
ATOM 1754 C C . CYS A 1 239 ? 28.163 14.488 10.512 1.00 11.19 240 CYS A C 1
ATOM 1755 O O . CYS A 1 239 ? 27.694 15.543 10.979 1.00 12.96 240 CYS A O 1
ATOM 1758 N N . LEU A 1 240 ? 28.157 14.193 9.229 1.00 8.88 241 LEU A N 1
ATOM 1759 C CA . LEU A 1 240 ? 27.531 15.101 8.229 1.00 10.88 241 LEU A CA 1
ATOM 1760 C C . LEU A 1 240 ? 26.003 15.072 8.300 1.00 11.82 241 LEU A C 1
ATOM 1761 O O . LEU A 1 240 ? 25.342 16.057 7.975 1.00 17.21 241 LEU A O 1
ATOM 1766 N N . HIS A 1 241 ? 25.441 13.934 8.666 1.00 8.23 242 HIS A N 1
ATOM 1767 C CA . HIS A 1 241 ? 24.000 13.714 8.614 1.00 9.42 242 HIS A CA 1
ATOM 1768 C C . HIS A 1 241 ? 23.260 13.681 9.941 1.00 11.23 242 HIS A C 1
ATOM 1769 O O . HIS A 1 241 ? 22.030 13.616 9.944 1.00 15.78 242 HIS A O 1
ATOM 1776 N N . ASN A 1 242 ? 23.975 13.774 11.050 1.00 9.36 243 ASN A N 1
ATOM 1777 C CA . ASN A 1 242 ? 23.307 13.996 12.351 1.00 8.54 243 ASN A CA 1
ATOM 1778 C C . ASN A 1 242 ? 23.869 15.235 13.042 1.00 10.86 243 ASN A C 1
ATOM 1779 O O . ASN A 1 242 ? 24.015 15.260 14.268 1.00 9.60 243 ASN A O 1
ATOM 1784 N N . LYS A 1 243 ? 24.187 16.256 12.242 1.00 12.13 244 LYS A N 1
ATOM 1785 C CA . LYS A 1 243 ? 24.913 17.425 12.713 1.00 11.44 244 LYS A CA 1
ATOM 1786 C C . LYS A 1 243 ? 24.283 18.085 13.935 1.00 10.15 244 LYS A C 1
ATOM 1787 O O . LYS A 1 243 ? 24.988 18.346 14.921 1.00 12.17 244 LYS A O 1
ATOM 1793 N N . ASP A 1 244 ? 23.007 18.434 13.883 1.00 11.15 245 ASP A N 1
ATOM 1794 C CA . ASP A 1 244 ? 22.436 19.259 14.923 1.00 13.22 245 ASP A CA 1
ATOM 1795 C C . ASP A 1 244 ? 22.428 18.535 16.293 1.00 12.53 245 ASP A C 1
ATOM 1796 O O . ASP A 1 244 ? 22.826 19.120 17.307 1.00 12.73 245 ASP A O 1
ATOM 1801 N N . ALA A 1 245 ? 22.051 17.261 16.291 1.00 10.66 246 ALA A N 1
ATOM 1802 C CA . ALA A 1 245 ? 22.021 16.507 17.552 1.00 11.83 246 ALA A CA 1
ATOM 1803 C C . ALA A 1 245 ? 23.420 16.264 18.101 1.00 11.64 246 ALA A C 1
ATOM 1804 O O . ALA A 1 245 ? 23.638 16.380 19.312 1.00 10.36 246 ALA A O 1
ATOM 1806 N N . ILE A 1 246 ? 24.363 15.979 17.208 1.00 9.30 247 ILE A N 1
ATOM 1807 C CA . ILE A 1 246 ? 25.735 15.826 17.616 1.00 8.71 247 ILE A CA 1
ATOM 1808 C C . ILE A 1 246 ? 26.278 17.112 18.249 1.00 9.82 247 ILE A C 1
ATOM 1809 O O . ILE A 1 246 ? 26.972 17.076 19.281 1.00 10.14 247 ILE A O 1
ATOM 1814 N N . LEU A 1 247 ? 26.052 18.254 17.599 1.00 10.47 248 LEU A N 1
ATOM 1815 C CA . LEU A 1 247 ? 26.578 19.518 18.118 1.00 10.39 248 LEU A CA 1
ATOM 1816 C C . LEU A 1 247 ? 25.971 19.817 19.482 1.00 9.78 248 LEU A C 1
ATOM 1817 O O . LEU A 1 247 ? 26.682 20.338 20.358 1.00 11.95 248 LEU A O 1
ATOM 1822 N N . GLU A 1 248 ? 24.694 19.499 19.687 1.00 11.09 249 GLU A N 1
ATOM 1823 C CA . GLU A 1 248 ? 24.066 19.709 21.007 1.00 12.90 249 GLU A CA 1
ATOM 1824 C C . GLU A 1 248 ? 24.788 18.856 22.073 1.00 11.12 249 GLU A C 1
ATOM 1825 O O . GLU A 1 248 ? 25.137 19.373 23.167 1.00 13.18 249 GLU A O 1
ATOM 1836 N N . LEU A 1 250 ? 27.874 17.554 21.905 1.00 10.48 251 LEU A N 1
ATOM 1837 C CA . LEU A 1 250 ? 29.237 18.061 22.072 1.00 11.43 251 LEU A CA 1
ATOM 1838 C C . LEU A 1 250 ? 29.253 19.278 22.999 1.00 12.03 251 LEU A C 1
ATOM 1839 O O . LEU A 1 250 ? 30.167 19.390 23.838 1.00 13.37 251 LEU A O 1
ATOM 1844 N N . ALA A 1 251 ? 28.305 20.206 22.842 1.00 12.31 252 ALA A N 1
ATOM 1845 C CA . ALA A 1 251 ? 28.290 21.384 23.726 1.00 14.82 252 ALA A CA 1
ATOM 1846 C C . ALA A 1 251 ? 28.047 20.992 25.186 1.00 12.78 252 ALA A C 1
ATOM 1847 O O . ALA A 1 251 ? 28.722 21.528 26.085 1.00 13.55 252 ALA A O 1
ATOM 1849 N N . ARG A 1 252 ? 27.139 20.054 25.462 1.00 11.57 253 ARG A N 1
ATOM 1850 C CA . ARG A 1 252 ? 26.900 19.547 26.840 1.00 13.24 253 ARG A CA 1
ATOM 1851 C C . ARG A 1 252 ? 28.186 18.917 27.415 1.00 13.03 253 ARG A C 1
ATOM 1852 O O . ARG A 1 252 ? 28.588 19.208 28.563 1.00 13.50 253 ARG A O 1
ATOM 1856 N N . PHE A 1 253 ? 28.831 18.076 26.603 1.00 10.84 254 PHE A N 1
ATOM 1857 C CA . PHE A 1 253 ? 30.074 17.401 26.978 1.00 9.62 254 PHE A CA 1
ATOM 1858 C C . PHE A 1 253 ? 31.168 18.410 27.325 1.00 11.49 254 PHE A C 1
ATOM 1859 O O . PHE A 1 253 ? 31.861 18.252 28.330 1.00 10.91 254 PHE A O 1
ATOM 1867 N N . SER A 1 254 ? 31.378 19.398 26.460 1.00 10.10 255 SER A N 1
ATOM 1868 C CA . SER A 1 254 ? 32.403 20.376 26.676 1.00 11.84 255 SER A CA 1
ATOM 1869 C C . SER A 1 254 ? 32.167 21.303 27.856 1.00 13.51 255 SER A C 1
ATOM 1870 O O . SER A 1 254 ? 33.146 21.630 28.565 1.00 15.83 255 SER A O 1
ATOM 1873 N N . GLU A 1 255 ? 30.913 21.616 28.144 1.00 13.92 256 GLU A N 1
ATOM 1874 C CA . GLU A 1 255 ? 30.550 22.387 29.374 1.00 14.48 256 GLU A CA 1
ATOM 1875 C C . GLU A 1 255 ? 30.962 21.574 30.602 1.00 13.64 256 GLU A C 1
ATOM 1876 O O . GLU A 1 255 ? 31.592 22.084 31.524 1.00 17.68 256 GLU A O 1
ATOM 1878 N N . ASP A 1 256 ? 30.635 20.279 30.582 1.00 13.69 257 ASP A N 1
ATOM 1879 C CA . ASP A 1 256 ? 30.932 19.388 31.711 1.00 13.87 257 ASP A CA 1
ATOM 1880 C C . ASP A 1 256 ? 32.427 19.192 31.871 1.00 11.04 257 ASP A C 1
ATOM 1881 O O . ASP A 1 256 ? 32.947 19.204 33.022 1.00 15.07 257 ASP A O 1
ATOM 1886 N N . LEU A 1 257 ? 33.167 19.087 30.754 1.00 11.39 258 LEU A N 1
ATOM 1887 C CA . LEU A 1 257 ? 34.602 18.914 30.850 1.00 12.86 258 LEU A CA 1
ATOM 1888 C C . LEU A 1 257 ? 35.284 20.153 31.416 1.00 13.22 258 LEU A C 1
ATOM 1889 O O . LEU A 1 257 ? 36.233 20.036 32.168 1.00 13.79 258 LEU A O 1
ATOM 1894 N N . ALA A 1 258 ? 34.818 21.350 31.062 1.00 14.16 259 ALA A N 1
ATOM 1895 C CA . ALA A 1 258 ? 35.360 22.585 31.699 1.00 15.82 259 ALA A CA 1
ATOM 1896 C C . ALA A 1 258 ? 35.230 22.574 33.187 1.00 15.16 259 ALA A C 1
ATOM 1897 O O . ALA A 1 258 ? 36.148 22.996 33.910 1.00 17.71 259 ALA A O 1
ATOM 1899 N N . SER A 1 259 ? 34.106 22.091 33.676 1.00 15.55 260 SER A N 1
ATOM 1900 C CA A SER A 1 259 ? 33.873 21.998 35.124 0.50 17.30 260 SER A CA 1
ATOM 1901 C CA B SER A 1 259 ? 33.844 21.974 35.128 0.50 18.06 260 SER A CA 1
ATOM 1902 C C . SER A 1 259 ? 34.772 20.940 35.782 1.00 16.41 260 SER A C 1
ATOM 1903 O O . SER A 1 259 ? 35.341 21.163 36.863 1.00 16.07 260 SER A O 1
ATOM 1908 N N . LEU A 1 260 ? 34.941 19.803 35.136 1.00 14.36 261 LEU A N 1
ATOM 1909 C CA . LEU A 1 260 ? 35.868 18.788 35.643 1.00 11.99 261 LEU A CA 1
ATOM 1910 C C . LEU A 1 260 ? 37.325 19.291 35.634 1.00 12.72 261 LEU A C 1
ATOM 1911 O O . LEU A 1 260 ? 38.058 19.090 36.592 1.00 14.10 261 LEU A O 1
ATOM 1916 N N . GLN A 1 261 ? 37.734 19.978 34.562 1.00 12.34 262 GLN A N 1
ATOM 1917 C CA . GLN A 1 261 ? 39.037 20.562 34.467 1.00 14.09 262 GLN A CA 1
ATOM 1918 C C . GLN A 1 261 ? 39.259 21.555 35.632 1.00 13.08 262 GLN A C 1
ATOM 1919 O O . GLN A 1 261 ? 40.371 21.585 36.221 1.00 13.99 262 GLN A O 1
ATOM 1925 N N . ARG A 1 262 ? 38.242 22.335 35.966 1.00 13.47 263 ARG A N 1
ATOM 1926 C CA . ARG A 1 262 ? 38.361 23.296 37.065 1.00 14.57 263 ARG A CA 1
ATOM 1927 C C . ARG A 1 262 ? 38.500 22.570 38.415 1.00 14.66 263 ARG A C 1
ATOM 1928 O O . ARG A 1 262 ? 39.334 22.972 39.249 1.00 14.05 263 ARG A O 1
ATOM 1936 N N . ALA A 1 263 ? 37.732 21.500 38.637 1.00 13.44 264 ALA A N 1
ATOM 1937 C CA . ALA A 1 263 ? 37.904 20.669 39.859 1.00 13.65 264 ALA A CA 1
ATOM 1938 C C . ALA A 1 263 ? 39.327 20.096 39.970 1.00 12.82 264 ALA A C 1
ATOM 1939 O O . ALA A 1 263 ? 39.921 20.079 41.063 1.00 13.21 264 ALA A O 1
ATOM 1941 N N . ILE A 1 264 ? 39.918 19.673 38.850 1.00 11.41 265 ILE A N 1
ATOM 1942 C CA . ILE A 1 264 ? 41.299 19.201 38.887 1.00 12.14 265 ILE A CA 1
ATOM 1943 C C . ILE A 1 264 ? 42.289 20.365 39.171 1.00 11.80 265 ILE A C 1
ATOM 1944 O O . ILE A 1 264 ? 43.187 20.262 40.018 1.00 14.00 265 ILE A O 1
ATOM 1949 N N . ARG A 1 265 ? 42.102 21.489 38.486 1.00 11.22 266 ARG A N 1
ATOM 1950 C CA . ARG A 1 265 ? 42.899 22.676 38.726 1.00 13.02 266 ARG A CA 1
ATOM 1951 C C . ARG A 1 265 ? 42.896 23.132 40.179 1.00 11.98 266 ARG A C 1
ATOM 1952 O O . ARG A 1 265 ? 43.954 23.585 40.684 1.00 15.51 266 ARG A O 1
ATOM 1960 N N . TRP A 1 266 ? 41.733 23.029 40.846 1.00 11.64 267 TRP A N 1
ATOM 1961 C CA . TRP A 1 266 ? 41.581 23.543 42.213 1.00 14.26 267 TRP A CA 1
ATOM 1962 C C . TRP A 1 266 ? 41.709 22.470 43.265 1.00 13.54 267 TRP A C 1
ATOM 1963 O O . TRP A 1 266 ? 41.496 22.727 44.466 1.00 16.24 267 TRP A O 1
ATOM 1974 N N . GLY A 1 267 ? 42.050 21.250 42.838 1.00 13.18 268 GLY A N 1
ATOM 1975 C CA . GLY A 1 267 ? 42.204 20.172 43.787 1.00 14.18 268 GLY A CA 1
ATOM 1976 C C . GLY A 1 267 ? 40.948 19.841 44.591 1.00 14.89 268 GLY A C 1
ATOM 1977 O O . GLY A 1 267 ? 41.030 19.496 45.780 1.00 17.04 268 GLY A O 1
ATOM 1978 N N . ASP A 1 268 ? 39.780 19.886 43.938 1.00 12.88 269 ASP A N 1
ATOM 1979 C CA . ASP A 1 268 ? 38.538 19.634 44.630 1.00 13.93 269 ASP A CA 1
ATOM 1980 C C . ASP A 1 268 ? 38.236 18.130 44.647 1.00 15.76 269 ASP A C 1
ATOM 1981 O O . ASP A 1 268 ? 37.433 17.597 43.840 1.00 15.59 269 ASP A O 1
ATOM 1986 N N . GLY A 1 269 ? 38.890 17.450 45.580 1.00 13.35 270 GLY A N 1
ATOM 1987 C CA . GLY A 1 269 ? 38.804 15.998 45.665 1.00 14.94 270 GLY A CA 1
ATOM 1988 C C . GLY A 1 269 ? 37.389 15.531 45.921 1.00 16.18 270 GLY A C 1
ATOM 1989 O O . GLY A 1 269 ? 37.025 14.459 45.431 1.00 16.45 270 GLY A O 1
ATOM 1990 N N . ASP A 1 270 ? 36.609 16.286 46.711 1.00 16.58 271 ASP A N 1
ATOM 1991 C CA . ASP A 1 270 ? 35.265 15.854 47.038 1.00 17.69 271 ASP A CA 1
ATOM 1992 C C . ASP A 1 270 ? 34.359 15.876 45.791 1.00 16.73 271 ASP A C 1
ATOM 1993 O O . ASP A 1 270 ? 33.583 14.937 45.565 1.00 20.52 271 ASP A O 1
ATOM 1995 N N . LYS A 1 271 ? 34.486 16.909 44.961 1.00 15.73 272 LYS A N 1
ATOM 1996 C CA . LYS A 1 271 ? 33.738 16.997 43.692 1.00 18.36 272 LYS A CA 1
ATOM 1997 C C . LYS A 1 271 ? 34.101 15.833 42.748 1.00 17.62 272 LYS A C 1
ATOM 1998 O O . LYS A 1 271 ? 33.232 15.189 42.134 1.00 18.05 272 LYS A O 1
ATOM 2001 N N . LEU A 1 272 ? 35.400 15.546 42.655 1.00 14.10 273 LEU A N 1
ATOM 2002 C CA . LEU A 1 272 ? 35.868 14.446 41.821 1.00 15.31 273 LEU A CA 1
ATOM 2003 C C . LEU A 1 272 ? 35.317 13.125 42.310 1.00 15.37 273 LEU A C 1
ATOM 2004 O O . LEU A 1 272 ? 34.794 12.340 41.526 1.00 14.33 273 LEU A O 1
ATOM 2009 N N . PHE A 1 273 ? 35.405 12.883 43.611 1.00 14.45 274 PHE A N 1
ATOM 2010 C CA . PHE A 1 273 ? 34.856 11.661 44.197 1.00 15.28 274 PHE A CA 1
ATOM 2011 C C . PHE A 1 273 ? 33.346 11.486 43.911 1.00 14.34 274 PHE A C 1
ATOM 2012 O O . PHE A 1 273 ? 32.897 10.389 43.536 1.00 14.35 274 PHE A O 1
ATOM 2020 N N . ASP A 1 274 ? 32.595 12.573 44.058 1.00 15.65 275 ASP A N 1
ATOM 2021 C CA . ASP A 1 274 ? 31.163 12.551 43.796 1.00 15.15 275 ASP A CA 1
ATOM 2022 C C . ASP A 1 274 ? 30.847 12.213 42.314 1.00 14.22 275 ASP A C 1
ATOM 2023 O O . ASP A 1 274 ? 29.979 11.389 42.030 1.00 15.67 275 ASP A O 1
ATOM 2028 N N . LEU A 1 275 ? 31.567 12.826 41.359 1.00 14.28 276 LEU A N 1
ATOM 2029 C CA . LEU A 1 275 ? 31.352 12.512 39.954 1.00 14.52 276 LEU A CA 1
ATOM 2030 C C . LEU A 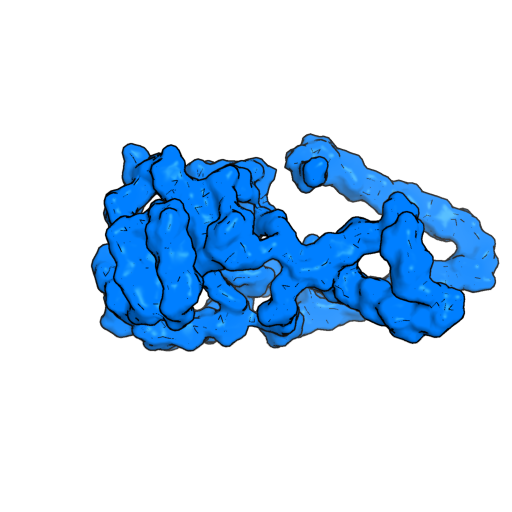1 275 ? 31.663 11.045 39.693 1.00 12.57 276 LEU A C 1
ATOM 2031 O O . LEU A 1 275 ? 30.890 10.328 39.021 1.00 14.77 276 LEU A O 1
ATOM 2036 N N . PHE A 1 276 ? 32.799 10.591 40.188 1.00 10.45 277 PHE A N 1
ATOM 2037 C CA . PHE A 1 276 ? 33.252 9.237 39.891 1.00 11.87 277 PHE A CA 1
ATOM 2038 C C . PHE A 1 276 ? 32.377 8.170 40.556 1.00 13.55 277 PHE A C 1
ATOM 2039 O O . PHE A 1 276 ? 32.241 7.055 40.043 1.00 16.21 277 PHE A O 1
ATOM 2047 N N . THR A 1 277 ? 31.765 8.516 41.678 1.00 11.42 278 THR A N 1
ATOM 2048 C CA . THR A 1 277 ? 30.772 7.641 42.320 1.00 13.00 278 THR A CA 1
ATOM 2049 C C . THR A 1 277 ? 29.489 7.540 41.492 1.00 13.08 278 THR A C 1
ATOM 2050 O O . THR A 1 277 ? 28.960 6.441 41.321 1.00 14.21 278 THR A O 1
ATOM 2054 N N . ARG A 1 278 ? 29.027 8.686 40.992 1.00 14.29 279 ARG A N 1
ATOM 2055 C CA . ARG A 1 278 ? 27.731 8.786 40.299 1.00 15.24 279 ARG A CA 1
ATOM 2056 C C . ARG A 1 278 ? 27.751 7.942 39.021 1.00 14.55 279 ARG A C 1
ATOM 2057 O O . ARG A 1 278 ? 26.784 7.285 38.659 1.00 18.40 279 ARG A O 1
ATOM 2065 N N . THR A 1 279 ? 28.870 7.935 38.320 1.00 11.81 280 THR A N 1
ATOM 2066 C CA . THR A 1 279 ? 28.953 7.191 37.083 1.00 10.72 280 THR A CA 1
ATOM 2067 C C . THR A 1 279 ? 28.904 5.659 37.188 1.00 12.11 280 THR A C 1
ATOM 2068 O O . THR A 1 279 ? 28.617 5.005 36.248 1.00 12.29 280 THR A O 1
ATOM 2072 N N . ARG A 1 280 ? 29.197 5.112 38.347 1.00 13.59 281 ARG A N 1
ATOM 2073 C CA . ARG A 1 280 ? 29.192 3.662 38.532 1.00 12.38 281 ARG A CA 1
ATOM 2074 C C . ARG A 1 280 ? 27.824 3.026 38.334 1.00 11.69 281 ARG A C 1
ATOM 2075 O O . ARG A 1 280 ? 27.710 1.933 37.886 1.00 12.79 281 ARG A O 1
ATOM 2083 N N . ALA A 1 281 ? 26.789 3.753 38.697 1.00 15.01 282 ALA A N 1
ATOM 2084 C CA . ALA A 1 281 ? 25.453 3.222 38.645 1.00 16.48 282 ALA A CA 1
ATOM 2085 C C . ALA A 1 281 ? 25.044 2.801 37.238 1.00 14.40 282 ALA A C 1
ATOM 2086 O O . ALA A 1 281 ? 24.447 1.780 37.068 1.00 14.68 282 ALA A O 1
ATOM 2088 N N . ILE A 1 282 ? 25.418 3.603 36.252 1.00 14.88 283 ILE A N 1
ATOM 2089 C CA . ILE A 1 282 ? 25.076 3.334 34.877 1.00 15.62 283 ILE A CA 1
ATOM 2090 C C . ILE A 1 282 ? 25.691 1.996 34.458 1.00 12.30 283 ILE A C 1
ATOM 2091 O O . ILE A 1 282 ? 25.057 1.174 33.798 1.00 12.96 283 ILE A O 1
ATOM 2096 N N . ARG A 1 283 ? 26.952 1.769 34.827 1.00 13.80 284 ARG A N 1
ATOM 2097 C CA . ARG A 1 283 ? 27.609 0.525 34.435 1.00 12.58 284 ARG A CA 1
ATOM 2098 C C . ARG A 1 283 ? 26.894 -0.667 35.047 1.00 10.76 284 ARG A C 1
ATOM 2099 O O . ARG A 1 283 ? 26.677 -1.714 34.424 1.00 12.04 284 ARG A O 1
ATOM 2107 N N . ARG A 1 284 ? 26.544 -0.542 36.317 1.00 12.56 285 ARG A N 1
ATOM 2108 C CA . ARG A 1 284 ? 25.878 -1.629 36.976 1.00 12.64 285 ARG A CA 1
ATOM 2109 C C . ARG A 1 284 ? 24.529 -1.975 36.306 1.00 11.81 285 ARG A C 1
ATOM 2110 O O . ARG A 1 284 ? 24.191 -3.145 36.171 1.00 13.49 285 ARG A O 1
ATOM 2118 N N . SER A 1 285 ? 23.814 -0.964 35.799 1.00 12.00 286 SER A N 1
ATOM 2119 C CA . SER A 1 285 ? 22.565 -1.206 35.082 1.00 12.72 286 SER A CA 1
ATOM 2120 C C . SER A 1 285 ? 22.790 -1.914 33.746 1.00 12.53 286 SER A C 1
ATOM 2121 O O . SER A 1 285 ? 22.015 -2.791 33.353 1.00 13.72 286 SER A O 1
ATOM 2124 N N . ILE A 1 286 ? 23.855 -1.525 33.046 1.00 12.11 287 ILE A N 1
ATOM 2125 C CA . ILE A 1 286 ? 24.212 -2.172 31.800 1.00 11.86 287 ILE A CA 1
ATOM 2126 C C . ILE A 1 286 ? 24.560 -3.627 32.000 1.00 10.26 287 ILE A C 1
ATOM 2127 O O . ILE A 1 286 ? 24.176 -4.502 31.210 1.00 12.73 287 ILE A O 1
ATOM 2132 N N . VAL A 1 287 ? 25.328 -3.897 33.046 1.00 12.07 288 VAL A N 1
ATOM 2133 C CA . VAL A 1 287 ? 25.708 -5.269 33.400 1.00 13.91 288 VAL A CA 1
ATOM 2134 C C . VAL A 1 287 ? 24.470 -6.081 33.760 1.00 13.23 288 VAL A C 1
ATOM 2135 O O . VAL A 1 287 ? 24.284 -7.186 33.274 1.00 14.93 288 VAL A O 1
ATOM 2139 N N . GLN A 1 288 ? 23.590 -5.508 34.564 1.00 12.59 289 GLN A N 1
ATOM 2140 C CA . GLN A 1 288 ? 22.424 -6.282 34.993 1.00 13.76 289 GLN A CA 1
ATOM 2141 C C . GLN A 1 288 ? 21.527 -6.600 33.779 1.00 15.08 289 GLN A C 1
ATOM 2142 O O . GLN A 1 288 ? 20.898 -7.656 33.729 1.00 19.13 289 GLN A O 1
ATOM 2148 N N . ALA A 1 289 ? 21.467 -5.658 32.820 1.00 12.54 290 ALA A N 1
ATOM 2149 C CA . ALA A 1 289 ? 20.701 -5.803 31.563 1.00 17.10 290 ALA A CA 1
ATOM 2150 C C . ALA A 1 289 ? 21.342 -6.768 30.581 1.00 18.32 290 ALA A C 1
ATOM 2151 O O . ALA A 1 289 ? 20.709 -7.215 29.634 1.00 22.73 290 ALA A O 1
ATOM 2153 N N . GLY A 1 290 ? 22.585 -7.136 30.822 1.00 15.73 291 GLY A N 1
ATOM 2154 C CA . GLY A 1 290 ? 23.279 -8.020 29.886 1.00 15.84 291 GLY A CA 1
ATOM 2155 C C . GLY A 1 290 ? 23.733 -7.334 28.622 1.00 16.31 291 GLY A C 1
ATOM 2156 O O . GLY A 1 290 ? 23.964 -7.996 27.632 1.00 18.83 291 GLY A O 1
ATOM 2157 N N . GLN A 1 291 ? 23.885 -6.021 28.657 1.00 14.20 292 GLN A N 1
ATOM 2158 C CA . GLN A 1 291 ? 24.366 -5.286 27.483 1.00 13.03 292 GLN A CA 1
ATOM 2159 C C . GLN A 1 291 ? 25.853 -5.054 27.476 1.00 14.14 292 GLN A C 1
ATOM 2160 O O . GLN A 1 291 ? 26.347 -4.478 26.532 1.00 14.80 292 GLN A O 1
ATOM 2166 N N . ASP A 1 292 ? 26.564 -5.490 28.509 1.00 14.89 293 ASP A N 1
ATOM 2167 C CA . ASP A 1 292 ? 28.017 -5.352 28.544 1.00 16.15 293 ASP A CA 1
ATOM 2168 C C . ASP A 1 292 ? 28.675 -6.320 27.601 1.00 19.97 293 ASP A C 1
ATOM 2169 O O . ASP A 1 292 ? 28.117 -7.331 27.248 1.00 22.78 293 ASP A O 1
ATOM 2174 N N . THR A 1 293 ? 29.882 -5.982 27.184 1.00 21.88 294 THR A N 1
ATOM 2175 C CA . THR A 1 293 ? 30.550 -6.766 26.170 1.00 23.41 294 THR A CA 1
ATOM 2176 C C . THR A 1 293 ? 30.855 -8.168 26.696 1.00 31.39 294 THR A C 1
ATOM 2177 O O . THR A 1 293 ? 31.435 -8.312 27.768 1.00 42.65 294 THR A O 1
#

InterPro domains:
  IPR003099 Prephenate dehydrogenase [PS51176] (6-295)
  IPR008927 6-phosphogluconate dehydrogenase-like, C-terminal domain superfamily [SSF48179] (177-287)
  IPR036291 NAD(P)-binding domain superfamily [SSF51735] (8-173)
  IPR046825 Prephenate dehydrogenase, dimerization domain [PF20463] (177-277)
  IPR046826 Prephenate dehydrogenase, nucleotide-binding domain [PF02153] (20-172)
  IPR050812 Prephenate/Arogenate Dehydrogenase [PTHR21363] (2-289)

Foldseek 3Di:
DELWAEEEEEDQKAVSLQLLQQCVVLVHYNFYEYEYQDPVQQVVCVVVVSGDHYDNQLLVRQAVGQEYEYEDAQVCLLVSLQRNAVRHDFAREYEYAYLADPSNVVSVPSHDPRYFYKYKHWPFGFQDMGNVNYDQLRRALTEMEIAGDPPGDVVSVVSVVVSSVSSHYYDYHRVVSLLVSLPPPLLLLVVLLVVVVVVPPDDVQDPVNCVVPVVVPNVVSVRSNSHDPSNVSSCVRSVPSNVVVVVVVVVVVVVVVCVVVVVVVVVVVVVVVVVVVVVVCVVSVNDD